Protein AF-0000000069715891 (afdb_homodimer)

InterPro domains:
  IPR007351 YjbR [PTHR35145] (7-111)
  IPR038056 YjbR-like superfamily [G3DSA:3.90.1150.30] (2-113)
  IPR038056 YjbR-like superfamily [SSF142906] (3-111)
  IPR058532 YjbR/MT2646/Rv2570-like [PF04237] (14-109)

Structure (mmCIF, N/CA/C/O backbone):
data_AF-0000000069715891-model_v1
#
loop_
_entity.id
_entity.type
_entity.pdbx_description
1 polymer 'MmcQ-like protein'
#
loop_
_atom_site.group_PDB
_atom_site.id
_atom_site.type_symbol
_atom_site.label_atom_id
_atom_site.label_alt_id
_atom_site.label_comp_id
_atom_site.label_asym_id
_atom_site.label_entity_id
_atom_site.label_seq_id
_atom_site.pdbx_PDB_ins_code
_atom_site.Cart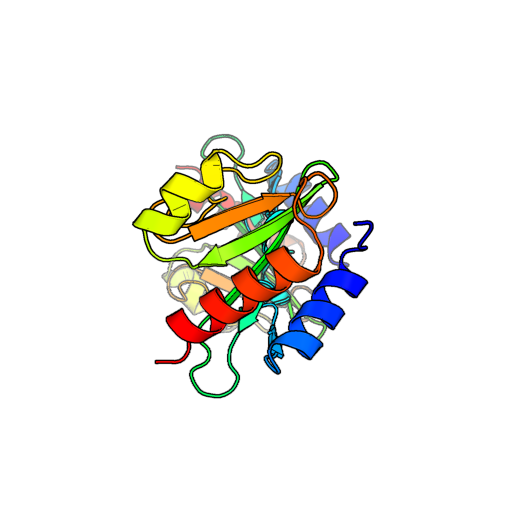n_x
_atom_site.Cartn_y
_atom_site.Cartn_z
_atom_site.occupancy
_atom_site.B_iso_or_equiv
_atom_site.auth_seq_id
_atom_site.auth_comp_id
_atom_site.auth_asym_id
_atom_site.auth_atom_id
_atom_site.pdbx_PDB_model_num
ATOM 1 N N . MET A 1 1 ? -5.625 20.156 21.688 1 83.38 1 MET A N 1
ATOM 2 C CA . MET A 1 1 ? -6.66 19.469 20.922 1 83.38 1 MET A CA 1
ATOM 3 C C . MET A 1 1 ? -6.562 17.969 21.094 1 83.38 1 MET A C 1
ATOM 5 O O . MET A 1 1 ? -5.488 17.438 21.391 1 83.38 1 MET A O 1
ATOM 9 N N . LYS A 1 2 ? -7.754 17.297 21.031 1 89.81 2 LYS A N 1
ATOM 10 C CA . LYS A 1 2 ? -7.75 15.852 21.188 1 89.81 2 LYS A CA 1
ATOM 11 C C . LYS A 1 2 ? -8.539 15.172 20.078 1 89.81 2 LYS A C 1
ATOM 13 O O . LYS A 1 2 ? -9.688 14.773 20.266 1 89.81 2 LYS A O 1
ATOM 18 N N . PHE A 1 3 ? -7.922 15.039 19 1 92.75 3 PHE A N 1
ATOM 19 C CA . PHE A 1 3 ? -8.547 14.391 17.844 1 92.75 3 PHE A CA 1
ATOM 20 C C . PHE A 1 3 ? -8.203 12.906 17.812 1 92.75 3 PHE A C 1
ATOM 22 O O . PHE A 1 3 ? -7.07 12.516 18.109 1 92.75 3 PHE A O 1
ATOM 29 N N . THR A 1 4 ? -9.242 12.156 17.547 1 90.62 4 THR A N 1
ATOM 30 C CA . THR A 1 4 ? -8.938 10.859 16.953 1 90.62 4 THR A CA 1
ATOM 31 C C . THR A 1 4 ? -8.641 11 15.469 1 90.62 4 THR A C 1
ATOM 33 O O . THR A 1 4 ? -8.898 12.047 14.875 1 90.62 4 THR A O 1
ATOM 36 N N . LYS A 1 5 ? -8.062 9.969 14.93 1 88.56 5 LYS A N 1
ATOM 37 C CA . LYS A 1 5 ? -7.773 10 13.5 1 88.56 5 LYS A CA 1
ATOM 38 C C . LYS A 1 5 ? -9.039 10.289 12.695 1 88.56 5 LYS A C 1
ATOM 40 O O . LYS A 1 5 ? -9.031 11.164 11.828 1 88.56 5 LYS A O 1
ATOM 45 N N . ARG A 1 6 ? -10.102 9.625 12.938 1 91.06 6 ARG A N 1
ATOM 46 C CA . ARG A 1 6 ? -11.352 9.82 12.211 1 91.06 6 ARG A CA 1
ATOM 47 C C . ARG A 1 6 ? -11.891 11.234 12.406 1 91.06 6 ARG A C 1
ATOM 49 O O . ARG A 1 6 ? -12.359 11.867 11.461 1 91.06 6 ARG A O 1
ATOM 56 N N . GLN A 1 7 ? -11.828 11.766 13.602 1 92.69 7 GLN A N 1
ATOM 57 C CA . GLN A 1 7 ? -12.273 13.125 13.883 1 92.69 7 GLN A CA 1
ATOM 58 C C . GLN A 1 7 ? -11.477 14.148 13.078 1 92.69 7 GLN A C 1
ATOM 60 O O . GLN A 1 7 ? -12.031 15.109 12.555 1 92.69 7 GLN A O 1
ATOM 65 N N . LEU A 1 8 ? -10.172 13.945 13.039 1 95.44 8 LEU A N 1
ATOM 66 C CA . LEU A 1 8 ? -9.32 14.867 12.289 1 95.44 8 LEU A CA 1
ATOM 67 C C . LEU A 1 8 ? -9.664 14.828 10.805 1 95.44 8 LEU A C 1
ATOM 69 O O . LEU A 1 8 ? -9.781 15.883 10.172 1 95.44 8 LEU A O 1
ATOM 73 N N . LEU A 1 9 ? -9.852 13.633 10.336 1 93.31 9 LEU A N 1
ATOM 74 C CA . LEU A 1 9 ? -10.188 13.484 8.93 1 93.31 9 LEU A CA 1
ATOM 75 C C . LEU 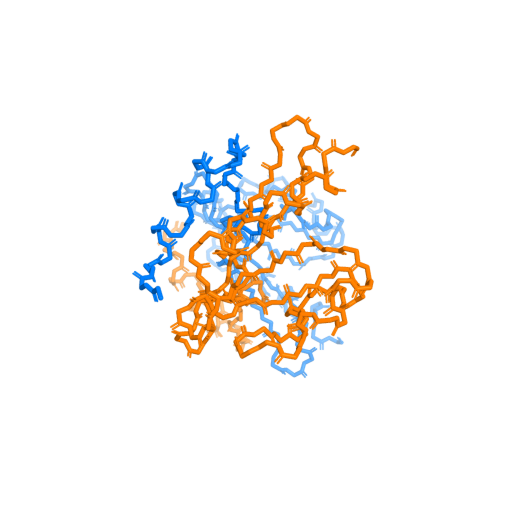A 1 9 ? -11.516 14.172 8.609 1 93.31 9 LEU A C 1
ATOM 77 O O . LEU A 1 9 ? -11.617 14.922 7.637 1 93.31 9 LEU A O 1
ATOM 81 N N . ASP A 1 10 ? -12.5 13.961 9.414 1 93.44 10 ASP A N 1
ATOM 82 C CA . ASP A 1 10 ? -13.797 14.602 9.219 1 93.44 10 ASP A CA 1
ATOM 83 C C . ASP A 1 10 ? -13.68 16.125 9.305 1 93.44 10 ASP A C 1
ATOM 85 O O . ASP A 1 10 ? -14.297 16.844 8.516 1 93.44 10 ASP A O 1
ATOM 89 N N . TRP A 1 11 ? -12.93 16.547 10.258 1 96.56 11 TRP A N 1
ATOM 90 C CA . TRP A 1 11 ? -12.695 17.984 10.445 1 96.56 11 TRP A CA 1
ATOM 91 C C . TRP A 1 11 ? -12.023 18.594 9.219 1 96.56 11 TRP A C 1
ATOM 93 O O . TRP A 1 11 ? -12.422 19.672 8.758 1 96.56 11 TRP A O 1
ATOM 103 N N . LEU A 1 12 ? -11.055 17.906 8.672 1 97.38 12 LEU A N 1
ATOM 104 C CA . LEU A 1 12 ? -10.367 18.375 7.473 1 97.38 12 LEU A CA 1
ATOM 105 C C . LEU A 1 12 ? -11.336 18.484 6.301 1 97.38 12 LEU A C 1
ATOM 107 O O . LEU A 1 12 ? -11.289 19.453 5.543 1 97.38 12 LEU A O 1
ATOM 111 N N . LEU A 1 13 ? -12.188 17.516 6.16 1 96 13 LEU A N 1
ATOM 112 C CA . LEU A 1 13 ? -13.18 17.531 5.086 1 96 13 LEU A CA 1
ATOM 113 C C . LEU A 1 13 ? -14.148 18.688 5.254 1 96 13 LEU A C 1
ATOM 115 O O . LEU A 1 13 ? -14.492 19.359 4.277 1 96 13 LEU A O 1
ATOM 119 N N . ASP A 1 14 ? -14.523 18.906 6.41 1 96.06 14 ASP A N 1
ATOM 120 C CA . ASP A 1 14 ? -15.453 19.984 6.707 1 96.06 14 ASP A CA 1
ATOM 121 C C . ASP A 1 14 ? -14.82 21.344 6.422 1 96.06 14 ASP A C 1
ATOM 123 O O . ASP A 1 14 ? -15.469 22.234 5.855 1 96.06 14 ASP A O 1
ATOM 127 N N . VAL A 1 15 ? -13.617 21.469 6.797 1 96.81 15 VAL A N 1
ATOM 128 C CA . VAL A 1 15 ? -12.906 22.734 6.684 1 96.81 15 VAL A CA 1
ATOM 129 C C . VAL A 1 15 ? -12.586 23.031 5.219 1 96.81 15 VAL A C 1
ATOM 131 O O . VAL A 1 15 ? -12.641 24.172 4.777 1 96.81 15 VAL A O 1
ATOM 134 N N . THR A 1 16 ? -12.328 22.016 4.406 1 96.44 16 THR A N 1
ATOM 135 C CA . THR A 1 16 ? -11.75 22.234 3.088 1 96.44 16 THR A CA 1
ATOM 136 C C . THR A 1 16 ? -12.766 21.906 1.991 1 96.44 16 THR A C 1
ATOM 138 O O . THR A 1 16 ? -12.625 22.375 0.855 1 96.44 16 THR A O 1
ATOM 141 N N . GLY A 1 17 ? -13.672 21.016 2.287 1 94.31 17 GLY A N 1
ATOM 142 C CA . GLY A 1 17 ? -14.555 20.484 1.262 1 94.31 17 GLY A CA 1
ATOM 143 C C . GLY A 1 17 ? -13.883 19.453 0.363 1 94.31 17 GLY A C 1
ATOM 144 O O . GLY A 1 17 ? -14.43 19.094 -0.68 1 94.31 17 GLY A O 1
ATOM 145 N N . ALA A 1 18 ? -12.758 19.109 0.722 1 94.62 18 ALA A N 1
ATOM 146 C CA . ALA A 1 18 ? -11.984 18.156 -0.073 1 94.62 18 ALA A CA 1
ATOM 147 C C . ALA A 1 18 ? -12.484 16.734 0.127 1 94.62 18 ALA A C 1
ATOM 149 O O . ALA A 1 18 ? -13.578 16.516 0.664 1 94.62 18 ALA A O 1
ATOM 150 N N . GLU A 1 19 ? -11.742 15.727 -0.433 1 92.44 19 GLU A N 1
ATOM 151 C CA . GLU A 1 19 ? -12.133 14.328 -0.271 1 92.44 19 GLU A CA 1
ATOM 152 C C . GLU A 1 19 ? -11 13.508 0.34 1 92.44 19 GLU A C 1
ATOM 154 O O . GLU A 1 19 ? -9.828 13.844 0.173 1 92.44 19 GLU A O 1
ATOM 159 N N . GLU A 1 20 ? -11.391 12.531 1.069 1 90.38 20 GLU A N 1
ATOM 160 C CA . GLU A 1 20 ? -10.477 11.555 1.651 1 90.38 20 GLU A CA 1
ATOM 161 C C . GLU A 1 20 ? -10.219 10.398 0.689 1 90.38 20 GLU A C 1
ATOM 163 O O . GLU A 1 20 ? -11.164 9.797 0.166 1 90.38 20 GLU A O 1
ATOM 168 N N . VAL A 1 21 ? -8.945 10.141 0.371 1 81.69 21 VAL A N 1
ATOM 169 C CA . VAL A 1 21 ? -8.617 9.023 -0.506 1 81.69 21 VAL A CA 1
ATOM 170 C C . VAL A 1 21 ? -7.441 8.234 0.076 1 81.69 21 VAL A C 1
ATOM 172 O O . VAL A 1 21 ? -6.727 8.727 0.949 1 81.69 21 VAL A O 1
ATOM 175 N N . TYR A 1 22 ? -7.344 7.098 -0.173 1 75 22 TYR A N 1
ATOM 176 C CA . TYR A 1 22 ? -6.262 6.211 0.24 1 75 22 TYR A CA 1
ATOM 177 C C . TYR A 1 22 ? -5.496 5.691 -0.969 1 75 22 TYR A C 1
ATOM 179 O O . TYR A 1 22 ? -5.688 4.547 -1.387 1 75 22 TYR A O 1
ATOM 187 N N . PRO A 1 23 ? -4.848 6.793 -1.452 1 63 23 PRO A N 1
ATOM 188 C CA . PRO A 1 23 ? -4.199 6.418 -2.711 1 63 23 PRO A CA 1
ATOM 189 C C . PRO A 1 23 ? -3.188 5.289 -2.539 1 63 23 PRO A C 1
ATOM 191 O O . PRO A 1 23 ? -2.855 4.598 -3.506 1 63 23 PRO A O 1
ATOM 194 N N . PHE A 1 24 ? -2.814 5.332 -1.395 1 56.53 24 PHE A N 1
ATOM 195 C CA . PHE A 1 24 ? -1.757 4.355 -1.157 1 56.53 24 PHE A CA 1
ATOM 196 C C . PHE A 1 24 ? -2.346 2.998 -0.793 1 56.53 24 PHE A C 1
ATOM 198 O O . PHE A 1 24 ? -1.607 2.055 -0.497 1 56.53 24 PHE A O 1
ATOM 205 N N . THR A 1 25 ? -3.732 3.158 -0.321 1 49.62 25 THR A N 1
ATOM 206 C CA . THR A 1 25 ? -4.395 1.897 -0.003 1 49.62 25 THR A CA 1
ATOM 207 C C . THR A 1 25 ? -4.539 1.032 -1.252 1 49.62 25 THR A C 1
ATOM 209 O O . THR A 1 25 ? -5.16 -0.03 -1.209 1 49.62 25 THR A O 1
ATOM 212 N N . ARG A 1 26 ? -4.387 1.514 -2.258 1 44.91 26 ARG A N 1
ATOM 213 C CA . ARG A 1 26 ? -4.824 0.392 -3.084 1 44.91 26 ARG A CA 1
ATOM 214 C C . ARG A 1 26 ? -4.602 -0.935 -2.367 1 44.91 26 ARG A C 1
ATOM 216 O O . ARG A 1 26 ? -3.504 -1.209 -1.88 1 44.91 26 ARG A O 1
ATOM 223 N N . GLU A 1 27 ? -5.73 -1.32 -1.656 1 42.56 27 GLU A N 1
ATOM 224 C CA . GLU A 1 27 ? -6.008 -2.607 -1.029 1 42.56 27 GLU A CA 1
ATOM 225 C C . GLU A 1 27 ? -4.984 -3.66 -1.447 1 42.56 27 GLU A C 1
ATOM 227 O O . GLU A 1 27 ? -4.539 -4.461 -0.624 1 42.56 27 GLU A O 1
ATOM 232 N N . LYS A 1 28 ? -5.164 -3.838 -2.73 1 44 28 LYS A N 1
ATOM 233 C CA . LYS A 1 28 ? -4.781 -5.109 -3.336 1 44 28 LYS A CA 1
ATOM 234 C C . LYS A 1 28 ? -3.301 -5.402 -3.115 1 44 28 LYS A C 1
ATOM 236 O O . LYS A 1 28 ? -2.883 -6.562 -3.117 1 44 28 LYS A O 1
ATOM 241 N N . SER A 1 29 ? -2.547 -4.285 -3.047 1 44.06 29 SER A N 1
ATOM 242 C CA . SER A 1 29 ? -1.102 -4.48 -3.064 1 44.06 29 SER A CA 1
ATOM 243 C C . SER A 1 29 ? -0.552 -4.676 -1.656 1 44.06 29 SER A C 1
ATOM 245 O O . SER A 1 29 ? 0.439 -5.383 -1.463 1 44.06 29 SER A O 1
ATOM 247 N N . LYS A 1 30 ? -1.196 -3.885 -0.51 1 48.06 30 LYS A N 1
ATOM 248 C CA . LYS A 1 30 ? -0.622 -3.811 0.83 1 48.06 30 LYS A CA 1
ATOM 249 C C . LYS A 1 30 ? -0.415 -5.203 1.417 1 48.06 30 LYS A C 1
ATOM 251 O O . LYS A 1 30 ? 0.51 -5.422 2.203 1 48.06 30 LYS A O 1
ATOM 256 N N . TYR A 1 31 ? -1.239 -5.969 1.015 1 57 31 TYR A N 1
ATOM 257 C CA . TYR A 1 31 ? -1.155 -7.281 1.643 1 57 31 TYR A CA 1
ATOM 258 C C . TYR A 1 31 ? -0.835 -8.359 0.613 1 57 31 TYR A C 1
ATOM 260 O O . TYR A 1 31 ? -1.328 -9.484 0.711 1 57 31 TYR A O 1
ATOM 268 N N . THR A 1 32 ? -0.205 -7.727 -0.247 1 68.81 32 THR A N 1
ATOM 269 C CA . THR A 1 32 ? 0.124 -8.805 -1.17 1 68.81 32 THR A CA 1
ATOM 270 C C . THR A 1 32 ? 1.418 -9.5 -0.753 1 68.81 32 THR A C 1
ATOM 272 O O . THR A 1 32 ? 2.49 -8.891 -0.776 1 68.81 32 THR A O 1
ATOM 275 N N . PRO A 1 33 ? 1.249 -10.602 -0.172 1 79.69 33 PRO A N 1
ATOM 276 C CA . PRO A 1 33 ? 2.459 -11.336 0.195 1 79.69 33 PRO A CA 1
ATOM 277 C C . PRO A 1 33 ? 3.307 -11.719 -1.016 1 79.69 33 PRO A C 1
ATOM 279 O O . PRO A 1 33 ? 2.766 -12.094 -2.061 1 79.69 33 PRO A O 1
ATOM 282 N N . VAL A 1 34 ? 4.539 -11.43 -0.81 1 86.44 34 VAL A N 1
ATOM 283 C CA . VAL A 1 34 ? 5.547 -11.922 -1.743 1 86.44 34 VAL A CA 1
ATOM 284 C C . VAL A 1 34 ? 6.344 -13.055 -1.094 1 86.44 34 VAL A C 1
ATOM 286 O O . VAL A 1 34 ? 6.637 -13.008 0.104 1 86.44 34 VAL A O 1
ATOM 289 N N . ILE A 1 35 ? 6.547 -14.062 -1.876 1 93.94 35 ILE A N 1
ATOM 290 C CA . ILE A 1 35 ? 7.465 -15.125 -1.473 1 93.94 35 ILE A CA 1
ATOM 291 C C . ILE A 1 35 ? 8.844 -14.875 -2.086 1 93.94 35 ILE A C 1
ATOM 293 O O . ILE A 1 35 ? 8.977 -14.773 -3.307 1 93.94 35 ILE A O 1
ATOM 297 N N . ARG A 1 36 ? 9.906 -14.641 -1.169 1 92.25 36 ARG A N 1
ATOM 298 C CA . ARG A 1 36 ? 11.227 -14.328 -1.698 1 92.25 36 ARG A CA 1
ATOM 299 C C . ARG A 1 36 ? 12.297 -15.195 -1.047 1 92.25 36 ARG A C 1
ATOM 301 O O . ARG A 1 36 ? 12.094 -15.727 0.049 1 92.25 36 ARG A O 1
ATOM 308 N N . HIS A 1 37 ? 13.398 -15.312 -1.761 1 91.88 37 HIS A N 1
ATOM 309 C CA . HIS A 1 37 ? 14.555 -16.031 -1.241 1 91.88 37 HIS A CA 1
ATOM 310 C C . HIS A 1 37 ? 15.164 -15.305 -0.045 1 91.88 37 HIS A C 1
ATOM 312 O O . HIS A 1 37 ? 15.258 -14.07 -0.043 1 91.88 37 HIS A O 1
ATOM 318 N N . ARG A 1 38 ? 15.57 -16.047 0.892 1 86.25 38 ARG A N 1
ATOM 319 C CA . ARG A 1 38 ? 16.234 -15.461 2.049 1 86.25 38 ARG A CA 1
ATOM 320 C C . ARG A 1 38 ? 17.625 -14.938 1.675 1 86.25 38 ARG A C 1
ATOM 322 O O . ARG A 1 38 ? 18.047 -13.883 2.16 1 86.25 38 ARG A O 1
ATOM 329 N N . ARG A 1 39 ? 18.203 -15.609 0.78 1 84.88 39 ARG A N 1
ATOM 330 C CA . ARG A 1 39 ? 19.609 -15.328 0.481 1 84.88 39 ARG A CA 1
ATOM 331 C C . ARG A 1 39 ? 19.734 -14.055 -0.342 1 84.88 39 ARG A C 1
ATOM 333 O O . ARG A 1 39 ? 20.484 -13.148 0.03 1 84.88 39 ARG A O 1
ATOM 340 N N . ASN A 1 40 ? 19.062 -13.984 -1.478 1 85.25 40 ASN A N 1
ATOM 341 C CA . ASN A 1 40 ? 19.25 -12.867 -2.393 1 85.25 40 ASN A CA 1
ATOM 342 C C . ASN A 1 40 ? 18.062 -11.914 -2.393 1 85.25 40 ASN A C 1
ATOM 344 O O . ASN A 1 40 ? 18.062 -10.898 -3.09 1 85.25 40 ASN A O 1
ATOM 348 N N . GLN A 1 41 ? 16.984 -12.297 -1.702 1 84.31 41 GLN A N 1
ATOM 349 C CA . GLN A 1 41 ? 15.805 -11.469 -1.457 1 84.31 41 GLN A CA 1
ATOM 350 C C . GLN A 1 41 ? 15 -11.266 -2.738 1 84.31 41 GLN A C 1
ATOM 352 O O . GLN A 1 41 ? 14.102 -10.422 -2.781 1 84.31 41 GLN A O 1
ATOM 357 N N . LYS A 1 42 ? 15.383 -12.031 -3.785 1 85.75 42 LYS A N 1
ATOM 358 C CA . LYS A 1 42 ? 14.594 -11.961 -5.008 1 85.75 42 LYS A CA 1
ATOM 359 C C . LYS A 1 42 ? 13.242 -12.648 -4.832 1 85.75 42 LYS A C 1
ATOM 361 O O . LYS A 1 42 ? 13.156 -13.695 -4.184 1 85.75 42 LYS A O 1
ATOM 366 N N . MET A 1 43 ? 12.234 -12.117 -5.445 1 91.94 43 MET A N 1
ATOM 367 C CA . MET A 1 43 ? 10.875 -12.648 -5.41 1 91.94 43 MET A CA 1
ATOM 368 C C . MET A 1 43 ? 10.75 -13.875 -6.305 1 91.94 43 MET A C 1
ATOM 370 O O . MET A 1 43 ? 11.18 -13.852 -7.461 1 91.94 43 MET A O 1
ATOM 374 N N . LEU A 1 44 ? 10.227 -14.938 -5.762 1 96.81 44 LEU A N 1
ATOM 375 C CA . LEU A 1 44 ? 10.023 -16.125 -6.582 1 96.81 44 LEU A CA 1
ATOM 376 C C . LEU A 1 44 ? 8.539 -16.359 -6.84 1 96.81 44 LEU A C 1
ATOM 378 O O . LEU A 1 44 ? 8.172 -17.156 -7.711 1 96.81 44 LEU A O 1
ATOM 382 N N . ALA A 1 45 ? 7.645 -15.789 -6.051 1 97 45 ALA A N 1
ATOM 383 C CA . ALA A 1 45 ? 6.203 -15.914 -6.238 1 97 45 ALA A CA 1
ATOM 384 C C . ALA A 1 45 ? 5.461 -14.742 -5.605 1 97 45 ALA A C 1
ATOM 386 O O . ALA A 1 45 ? 5.973 -14.102 -4.684 1 97 45 ALA A O 1
ATOM 387 N N . LEU A 1 46 ? 4.281 -14.438 -6.109 1 93.69 46 LEU A N 1
ATOM 388 C CA . LEU A 1 46 ? 3.365 -13.414 -5.609 1 93.69 46 LEU A CA 1
ATOM 389 C C . LEU A 1 46 ? 1.948 -13.969 -5.492 1 93.69 46 LEU A C 1
ATOM 391 O O . LEU A 1 46 ? 1.452 -14.617 -6.418 1 93.69 46 LEU A O 1
ATOM 395 N N . VAL A 1 47 ? 1.35 -13.797 -4.344 1 92.44 47 VAL A N 1
ATOM 396 C CA . VAL A 1 47 ? -0.009 -14.281 -4.109 1 92.44 47 VAL A CA 1
ATOM 397 C C . VAL A 1 47 ? -0.955 -13.094 -3.953 1 92.44 47 VAL A C 1
ATOM 399 O O . VAL A 1 47 ? -0.729 -12.211 -3.115 1 92.44 47 VAL A O 1
ATOM 402 N N . THR A 1 48 ? -1.981 -13.055 -4.758 1 85.94 48 THR A N 1
ATOM 403 C CA . THR A 1 48 ? -2.979 -11.984 -4.73 1 85.94 48 THR A CA 1
ATOM 404 C C . THR A 1 48 ? -4.391 -12.57 -4.758 1 85.94 48 THR A C 1
ATOM 406 O O . THR A 1 48 ? -4.633 -13.594 -5.395 1 85.94 48 THR A O 1
ATOM 409 N N . GLU A 1 49 ? -5.207 -11.984 -4.004 1 82.5 49 GLU A N 1
ATOM 410 C CA . GLU A 1 49 ? -6.633 -12.289 -4.109 1 82.5 49 GLU A CA 1
ATOM 411 C C . GLU A 1 49 ? -7.363 -11.227 -4.926 1 82.5 49 GLU A C 1
ATOM 413 O O . GLU A 1 49 ? -7.242 -10.031 -4.652 1 82.5 49 GLU A O 1
ATOM 418 N N . LYS A 1 50 ? -7.996 -11.68 -5.879 1 79.31 50 LYS A N 1
ATOM 419 C CA . LYS A 1 50 ? -8.75 -10.766 -6.73 1 79.31 50 LYS A CA 1
ATOM 420 C C . LYS A 1 50 ? -10.086 -11.375 -7.145 1 79.31 50 LYS A C 1
ATOM 422 O O . LYS A 1 50 ? -10.125 -12.492 -7.664 1 79.31 50 LYS A O 1
ATOM 427 N N . ASP A 1 51 ? -11.102 -10.68 -6.852 1 79.69 51 ASP A N 1
ATOM 428 C CA . ASP A 1 51 ? -12.438 -11.086 -7.27 1 79.69 51 ASP A CA 1
ATOM 429 C C . ASP A 1 51 ? -12.75 -12.508 -6.82 1 79.69 51 ASP A C 1
ATOM 431 O O . ASP A 1 51 ? -13.258 -13.312 -7.602 1 79.69 51 ASP A O 1
ATOM 435 N N . GLY A 1 52 ? -12.227 -12.891 -5.648 1 81.88 52 GLY A N 1
ATOM 436 C CA . GLY A 1 52 ? -12.523 -14.188 -5.062 1 81.88 52 GLY A CA 1
ATOM 437 C C . GLY A 1 52 ? -11.586 -15.289 -5.523 1 81.88 52 GLY A C 1
ATOM 438 O O . GLY A 1 52 ? -11.719 -16.438 -5.102 1 81.88 52 GLY A O 1
ATOM 439 N N . ASN A 1 53 ? -10.719 -14.891 -6.402 1 90.12 53 ASN A N 1
ATOM 440 C CA . ASN A 1 53 ? -9.758 -15.875 -6.891 1 90.12 53 ASN A CA 1
ATOM 441 C C . ASN A 1 53 ? -8.391 -15.695 -6.234 1 90.12 53 ASN A C 1
ATOM 443 O O . ASN A 1 53 ? -7.984 -14.562 -5.941 1 90.12 53 ASN A O 1
ATOM 447 N N . LEU A 1 54 ? -7.812 -16.781 -6.004 1 92.94 54 LEU A N 1
ATOM 448 C CA . LEU A 1 54 ? -6.434 -16.781 -5.531 1 92.94 54 LEU A CA 1
ATOM 449 C C . LEU A 1 54 ? -5.461 -16.859 -6.703 1 92.94 54 LEU A C 1
ATOM 451 O O . LEU A 1 54 ? -5.426 -17.859 -7.426 1 92.94 54 LEU A O 1
ATOM 455 N N . LEU A 1 55 ? -4.742 -15.766 -6.891 1 94.06 55 LEU A N 1
ATOM 456 C CA . LEU A 1 55 ? -3.791 -15.656 -7.992 1 94.06 55 LEU A CA 1
ATOM 457 C C . LEU A 1 55 ? -2.371 -15.93 -7.508 1 94.06 55 LEU A C 1
ATOM 459 O O . LEU A 1 55 ? -1.945 -15.391 -6.48 1 94.06 55 LEU A O 1
ATOM 463 N N . LEU A 1 56 ? -1.7 -16.766 -8.211 1 97.06 56 LEU A N 1
ATOM 464 C CA . LEU A 1 56 ? -0.291 -17.047 -7.973 1 97.06 56 LEU A CA 1
ATOM 465 C C . LEU A 1 56 ? 0.553 -16.703 -9.195 1 97.06 56 LEU A C 1
ATOM 467 O O . LEU A 1 56 ? 0.428 -17.328 -10.242 1 97.06 56 LEU A O 1
ATOM 471 N N . ASN A 1 57 ? 1.344 -15.672 -9.031 1 96.75 57 ASN A N 1
ATOM 472 C CA . ASN A 1 57 ? 2.303 -15.312 -10.078 1 96.75 57 ASN A CA 1
ATOM 473 C C . ASN A 1 57 ? 3.609 -16.094 -9.922 1 96.75 57 ASN A C 1
ATOM 475 O O . ASN A 1 57 ? 4.176 -16.141 -8.828 1 96.75 57 ASN A O 1
ATOM 479 N N . LEU A 1 58 ? 4.031 -16.672 -11 1 98.38 58 LEU A N 1
ATOM 480 C CA . LEU A 1 58 ? 5.281 -17.422 -11.039 1 98.38 58 LEU A CA 1
ATOM 481 C C . LEU A 1 58 ? 6.129 -17.016 -12.234 1 98.38 58 LEU A C 1
ATOM 483 O O . LEU A 1 58 ? 5.598 -16.703 -13.305 1 98.38 58 LEU A O 1
ATOM 487 N N . LYS A 1 59 ? 7.434 -16.984 -12 1 95.44 59 LYS A N 1
ATOM 488 C CA . LYS A 1 59 ? 8.391 -16.781 -13.078 1 95.44 59 LYS A CA 1
ATOM 489 C C . LYS A 1 59 ? 8.703 -18.078 -13.797 1 95.44 59 LYS A C 1
ATOM 491 O O . LYS A 1 59 ? 8.945 -19.109 -13.164 1 95.44 59 LYS A O 1
ATOM 496 N N . LEU A 1 60 ? 8.617 -18.125 -15.117 1 97.94 60 LEU A N 1
ATOM 497 C CA . LEU A 1 60 ? 9.031 -19.234 -15.961 1 97.94 60 LEU A CA 1
ATOM 498 C C . LEU A 1 60 ? 9.797 -18.734 -17.188 1 97.94 60 LEU A C 1
ATOM 500 O O . LEU A 1 60 ? 9.844 -17.531 -17.438 1 97.94 60 LEU A O 1
ATOM 504 N N . LYS A 1 61 ? 10.484 -19.641 -17.875 1 96.5 61 LYS A N 1
ATOM 505 C CA . LYS A 1 61 ? 11.094 -19.266 -19.141 1 96.5 61 LYS A CA 1
ATOM 506 C C . LYS A 1 61 ? 10.031 -18.859 -20.156 1 96.5 61 LYS A C 1
ATOM 508 O O . LYS A 1 61 ? 8.938 -19.438 -20.188 1 96.5 61 LYS A O 1
ATOM 513 N N . PRO A 1 62 ? 10.367 -17.953 -21 1 96.12 62 PRO A N 1
ATOM 514 C CA . PRO A 1 62 ? 9.398 -17.422 -21.953 1 96.12 62 PRO A CA 1
ATOM 515 C C . PRO A 1 62 ? 8.68 -18.516 -22.75 1 96.12 62 PRO A C 1
ATOM 517 O O . PRO A 1 62 ? 7.461 -18.453 -22.938 1 96.12 62 PRO A O 1
ATOM 520 N N . GLU A 1 63 ? 9.383 -19.531 -23.188 1 95.5 63 GLU A N 1
ATOM 521 C CA . GLU A 1 63 ? 8.781 -20.609 -23.953 1 95.5 63 GLU A CA 1
ATOM 522 C C . GLU A 1 63 ? 7.77 -21.391 -23.109 1 95.5 63 GLU A C 1
ATOM 524 O O . GLU A 1 63 ? 6.73 -21.812 -23.625 1 95.5 63 GLU A O 1
ATOM 529 N N . GLN A 1 64 ? 8.055 -21.562 -21.875 1 96.44 64 GLN A N 1
ATOM 530 C CA . GLN A 1 64 ? 7.152 -22.266 -20.969 1 96.44 64 GLN A CA 1
ATOM 531 C C . GLN A 1 64 ? 5.902 -21.438 -20.688 1 96.44 64 GLN A C 1
ATOM 533 O O . GLN A 1 64 ? 4.797 -21.984 -20.625 1 96.44 64 GLN A O 1
ATOM 538 N N . VAL A 1 65 ? 6.152 -20.125 -20.516 1 96.81 65 VAL A N 1
ATOM 539 C CA . VAL A 1 65 ? 5.02 -19.234 -20.281 1 96.81 65 VAL A CA 1
ATOM 540 C C . VAL A 1 65 ? 4.012 -19.375 -21.422 1 96.81 65 VAL A C 1
ATOM 542 O O . VAL A 1 65 ? 2.828 -19.625 -21.188 1 96.81 65 VAL A O 1
ATOM 545 N N . GLU A 1 66 ? 4.461 -19.328 -22.625 1 95 66 GLU A N 1
ATOM 546 C CA . GLU A 1 66 ? 3.6 -19.438 -23.797 1 95 66 GLU A CA 1
ATOM 547 C C . GLU A 1 66 ? 2.848 -20.766 -23.828 1 95 66 GLU A C 1
ATOM 549 O O . GLU A 1 66 ? 1.645 -20.797 -24.094 1 95 66 GLU A O 1
ATOM 554 N N . ASN A 1 67 ? 3.531 -21.797 -23.547 1 96.62 67 ASN A N 1
ATOM 555 C CA . ASN A 1 67 ? 2.945 -23.141 -23.562 1 96.62 67 ASN A CA 1
ATOM 556 C C . ASN A 1 67 ? 1.896 -23.297 -22.469 1 96.62 67 ASN A C 1
ATOM 558 O O . ASN A 1 67 ? 0.865 -23.938 -22.672 1 96.62 67 ASN A O 1
ATOM 562 N N . MET A 1 68 ? 2.146 -22.703 -21.344 1 97.25 68 MET A N 1
ATOM 563 C CA . MET A 1 68 ? 1.296 -22.922 -20.172 1 97.25 68 MET A CA 1
ATOM 564 C C . MET A 1 68 ? -0.009 -22.141 -20.297 1 97.25 68 MET A C 1
ATOM 566 O O . MET A 1 68 ? -1.004 -22.484 -19.656 1 97.25 68 MET A O 1
ATOM 570 N N . LEU A 1 69 ? 0.002 -21.172 -21.125 1 96.62 69 LEU A N 1
ATOM 571 C CA . LEU A 1 69 ? -1.174 -20.312 -21.266 1 96.62 69 LEU A CA 1
ATOM 572 C C . LEU A 1 69 ? -2.332 -21.078 -21.891 1 96.62 69 LEU A C 1
ATOM 574 O O . LEU A 1 69 ? -3.48 -20.641 -21.828 1 96.62 69 LEU A O 1
ATOM 578 N N . GLU A 1 70 ? -2.045 -22.25 -22.438 1 96.25 70 GLU A N 1
ATOM 579 C CA . GLU A 1 70 ? -3.084 -23.125 -22.984 1 96.25 70 GLU A CA 1
ATOM 580 C C . GLU A 1 70 ? -3.771 -23.922 -21.891 1 96.25 70 GLU A C 1
ATOM 582 O O . GLU A 1 70 ? -4.832 -24.516 -22.109 1 96.25 70 GLU A O 1
ATOM 587 N N . THR A 1 71 ? -3.271 -23.891 -20.766 1 97.5 71 THR A N 1
ATOM 588 C CA . THR A 1 71 ? -3.787 -24.656 -19.625 1 97.5 71 THR A CA 1
ATOM 589 C C . THR A 1 71 ? -4.91 -23.891 -18.938 1 97.5 71 THR A C 1
ATOM 591 O O . THR A 1 71 ? -4.777 -22.688 -18.656 1 97.5 71 THR A O 1
ATOM 594 N N . LYS A 1 72 ? -5.969 -24.547 -18.641 1 97.69 72 LYS A N 1
ATOM 595 C CA . LYS A 1 72 ? -7.07 -23.906 -17.938 1 97.69 72 LYS A CA 1
ATOM 596 C C . LYS A 1 72 ? -6.613 -23.344 -16.594 1 97.69 72 LYS A C 1
ATOM 598 O O . LYS A 1 72 ? -5.934 -24.016 -15.828 1 97.69 72 LYS A O 1
ATOM 603 N N . GLY A 1 73 ? -6.973 -22.094 -16.328 1 97.5 73 GLY A N 1
ATOM 604 C CA . GLY A 1 73 ? -6.637 -21.484 -15.055 1 97.5 73 GLY A CA 1
ATOM 605 C C . GLY A 1 73 ? -5.266 -20.828 -15.055 1 97.5 73 GLY A C 1
ATOM 606 O O . GLY A 1 73 ? -4.805 -20.344 -14.023 1 97.5 73 GLY A O 1
ATOM 607 N N . VAL A 1 74 ? -4.59 -20.906 -16.125 1 98.12 74 VAL A N 1
ATOM 608 C CA . VAL A 1 74 ? -3.338 -20.188 -16.312 1 98.12 74 VAL A CA 1
ATOM 609 C C . VAL A 1 74 ? -3.555 -19.016 -17.281 1 98.12 74 VAL A C 1
ATOM 611 O O . VAL A 1 74 ? -4.074 -19.203 -18.391 1 98.12 74 VAL A O 1
ATOM 614 N N . ILE A 1 75 ? -3.25 -17.844 -16.844 1 97.44 75 ILE A N 1
ATOM 615 C CA . ILE A 1 75 ? -3.523 -16.641 -17.625 1 97.44 75 ILE A CA 1
ATOM 616 C C . ILE A 1 75 ? -2.264 -15.781 -17.703 1 97.44 75 ILE A C 1
ATOM 618 O O . ILE A 1 75 ? -1.29 -16.031 -16.984 1 97.44 75 ILE A O 1
ATOM 622 N N . PRO A 1 76 ? -2.248 -14.758 -18.562 1 96.12 76 PRO A N 1
ATOM 623 C CA . PRO A 1 76 ? -1.119 -13.828 -18.562 1 96.12 76 PRO A CA 1
ATOM 624 C C . PRO A 1 76 ? -0.898 -13.164 -17.203 1 96.12 76 PRO A C 1
ATOM 626 O O . PRO A 1 76 ? -1.856 -12.938 -16.469 1 96.12 76 PRO A O 1
ATOM 629 N N . ALA A 1 77 ? 0.309 -12.812 -16.953 1 94.38 77 ALA A N 1
ATOM 630 C CA . ALA A 1 77 ? 0.718 -12.359 -15.633 1 94.38 77 ALA A CA 1
ATOM 631 C C . ALA A 1 77 ? -0.091 -11.141 -15.195 1 94.38 77 ALA A C 1
ATOM 633 O O . ALA A 1 77 ? -0.28 -10.203 -15.977 1 94.38 77 ALA A O 1
ATOM 634 N N . TYR A 1 78 ? -0.512 -11.266 -13.992 1 88.06 78 TYR A N 1
ATOM 635 C CA . TYR A 1 78 ? -1.174 -10.125 -13.359 1 88.06 78 TYR A CA 1
ATOM 636 C C . TYR A 1 78 ? -0.153 -9.141 -12.805 1 88.06 78 TYR A C 1
ATOM 638 O O . TYR A 1 78 ? 0.6 -9.461 -11.883 1 88.06 78 TYR A O 1
ATOM 646 N N . HIS A 1 79 ? -0.002 -7.887 -13.297 1 81.31 79 HIS A N 1
ATOM 647 C CA . HIS A 1 79 ? 0.819 -6.781 -12.812 1 81.31 79 HIS A CA 1
ATOM 648 C C . HIS A 1 79 ? 2.303 -7.125 -12.875 1 81.31 79 HIS A C 1
ATOM 650 O O . HIS A 1 79 ? 3.096 -6.633 -12.07 1 81.31 79 HIS A O 1
ATOM 656 N N . MET A 1 80 ? 2.588 -8.18 -13.57 1 86.38 80 MET A N 1
ATOM 657 C CA . MET A 1 80 ? 3.973 -8.578 -13.797 1 86.38 80 MET A CA 1
ATOM 658 C C . MET A 1 80 ? 4.262 -8.727 -15.289 1 86.38 80 MET A C 1
ATOM 660 O O . MET A 1 80 ? 3.344 -8.68 -16.109 1 86.38 80 MET A O 1
ATOM 664 N N . ASN A 1 81 ? 5.574 -8.812 -15.547 1 85.69 81 ASN A N 1
ATOM 665 C CA . ASN A 1 81 ? 5.996 -8.969 -16.938 1 85.69 81 ASN A CA 1
ATOM 666 C C . ASN A 1 81 ? 5.43 -10.25 -17.547 1 85.69 81 ASN A C 1
ATOM 668 O O . ASN A 1 81 ? 5.793 -11.352 -17.141 1 85.69 81 ASN A O 1
ATOM 672 N N . LYS A 1 82 ? 4.676 -10.141 -18.562 1 92.25 82 LYS A N 1
ATOM 673 C CA . LYS A 1 82 ? 3.949 -11.273 -19.141 1 92.25 82 LYS A CA 1
ATOM 674 C C . LYS A 1 82 ? 4.879 -12.172 -19.938 1 92.25 82 LYS A C 1
ATOM 676 O O . LYS A 1 82 ? 4.516 -13.289 -20.297 1 92.25 82 LYS A O 1
ATOM 681 N N . LYS A 1 83 ? 6.02 -11.719 -20.172 1 90.81 83 LYS A N 1
ATOM 682 C CA . LYS A 1 83 ? 6.996 -12.523 -20.891 1 90.81 83 LYS A CA 1
ATOM 683 C C . LYS A 1 83 ? 7.621 -13.578 -20 1 90.81 83 LYS A C 1
ATOM 685 O O . LYS A 1 83 ? 7.906 -14.695 -20.438 1 90.81 83 LYS A O 1
ATOM 690 N N . HIS A 1 84 ? 7.855 -13.266 -18.75 1 96.19 84 HIS A N 1
ATOM 691 C CA . HIS A 1 84 ? 8.617 -14.125 -17.859 1 96.19 84 HIS A CA 1
ATOM 692 C C . HIS A 1 84 ? 7.746 -14.625 -16.703 1 96.19 84 HIS A C 1
ATOM 694 O O . HIS A 1 84 ? 8.133 -15.547 -15.984 1 96.19 84 HIS A O 1
ATOM 700 N N . TRP A 1 85 ? 6.613 -13.938 -16.578 1 96.44 85 TRP A N 1
ATOM 701 C CA . TRP A 1 85 ? 5.719 -14.281 -15.477 1 96.44 85 TRP A CA 1
ATOM 702 C C . TRP A 1 85 ? 4.348 -14.695 -16 1 96.44 85 TRP A C 1
ATOM 704 O O . TRP A 1 85 ? 3.943 -14.289 -17.094 1 96.44 85 TRP A O 1
ATOM 714 N N . LEU A 1 86 ? 3.688 -15.562 -15.281 1 98 86 LEU A N 1
ATOM 715 C CA . LEU A 1 86 ? 2.295 -15.922 -15.531 1 98 86 LEU A CA 1
ATOM 716 C C . LEU A 1 86 ? 1.51 -15.992 -14.227 1 98 86 LEU A C 1
ATOM 718 O O . LEU A 1 86 ? 2.094 -15.945 -13.141 1 98 86 LEU A O 1
ATOM 722 N N . THR A 1 87 ? 0.228 -16 -14.367 1 98 87 THR A N 1
ATOM 723 C CA . THR A 1 87 ? -0.649 -16.094 -13.203 1 98 87 THR A CA 1
ATOM 724 C C . THR A 1 87 ? -1.456 -17.375 -13.234 1 98 87 THR A C 1
ATOM 726 O O . THR A 1 87 ? -2.043 -17.734 -14.258 1 98 87 THR A O 1
ATOM 729 N N . VAL A 1 88 ? -1.454 -18.125 -12.172 1 98.25 88 VAL A N 1
ATOM 730 C CA . VAL A 1 88 ? -2.268 -19.328 -11.992 1 98.25 88 VAL A CA 1
ATOM 731 C C . VAL A 1 88 ? -3.455 -19.016 -11.086 1 98.25 88 VAL A C 1
ATOM 733 O O . VAL A 1 88 ? -3.281 -18.5 -9.984 1 98.25 88 VAL A O 1
ATOM 736 N N . LEU A 1 89 ? -4.59 -19.266 -11.578 1 97.62 89 LEU A N 1
ATOM 737 C CA . LEU A 1 89 ? -5.766 -19.312 -10.711 1 97.62 89 LEU A CA 1
ATOM 738 C C . LEU A 1 89 ? -5.812 -20.625 -9.93 1 97.62 89 LEU A C 1
ATOM 740 O O . LEU A 1 89 ? -6.379 -21.609 -10.398 1 97.62 89 LEU A O 1
ATOM 744 N N . VAL A 1 90 ? -5.281 -20.594 -8.781 1 97 90 VAL A N 1
ATOM 745 C CA . VAL A 1 90 ? -4.844 -21.797 -8.062 1 97 90 VAL A CA 1
ATOM 746 C C . VAL A 1 90 ? -6.031 -22.719 -7.82 1 97 90 VAL A C 1
ATOM 748 O O . VAL A 1 90 ? -5.914 -23.938 -7.945 1 97 90 VAL A O 1
ATOM 751 N N . ASN A 1 91 ? -7.207 -22.219 -7.535 1 95.94 91 ASN A N 1
ATOM 752 C CA . ASN A 1 91 ? -8.352 -23.062 -7.203 1 95.94 91 ASN A CA 1
ATOM 753 C C . ASN A 1 91 ? -9.234 -23.328 -8.422 1 95.94 91 ASN A C 1
ATOM 755 O O . ASN A 1 91 ? -10.234 -24.031 -8.328 1 95.94 91 ASN A O 1
ATOM 759 N N . GLU A 1 92 ? -8.844 -22.812 -9.555 1 96 92 GLU A N 1
ATOM 760 C CA . GLU A 1 92 ? -9.656 -22.953 -10.758 1 96 92 GLU A CA 1
ATOM 761 C C . GLU A 1 92 ? -8.891 -23.672 -11.859 1 96 92 GLU A C 1
ATOM 763 O O . GLU A 1 92 ? -9.477 -24.094 -12.859 1 96 92 GLU A O 1
ATOM 768 N N . THR A 1 93 ? -7.641 -23.797 -11.625 1 97.5 93 THR A N 1
ATOM 769 C CA . THR A 1 93 ? -6.801 -24.391 -12.664 1 97.5 93 THR A CA 1
ATOM 770 C C . THR A 1 93 ? -7.016 -25.906 -12.734 1 97.5 93 THR A C 1
ATOM 772 O O . THR A 1 93 ? -7.445 -26.516 -11.758 1 97.5 93 THR A O 1
ATOM 775 N N . GLU A 1 94 ? -6.672 -26.5 -13.852 1 97.94 94 GLU A N 1
ATOM 776 C CA . GLU A 1 94 ? -6.719 -27.953 -14.031 1 97.94 94 GLU A CA 1
ATOM 777 C C . GLU A 1 94 ? -5.414 -28.609 -13.578 1 97.94 94 GLU A C 1
ATOM 779 O O . GLU A 1 94 ? -5.297 -29.828 -13.578 1 97.94 94 GLU A O 1
ATOM 784 N N . LEU A 1 95 ? -4.438 -27.781 -13.25 1 97.31 95 LEU A N 1
ATOM 785 C CA . LEU A 1 95 ? -3.164 -28.312 -12.781 1 97.31 95 LEU A CA 1
ATOM 786 C C . LEU A 1 95 ? -3.348 -29.141 -11.516 1 97.31 95 LEU A C 1
ATOM 788 O O . LEU A 1 95 ? -4.137 -28.766 -10.641 1 97.31 95 LEU A O 1
ATOM 792 N N . THR A 1 96 ? -2.582 -30.219 -11.461 1 96.69 96 THR A N 1
ATOM 793 C CA . THR A 1 96 ? -2.473 -30.953 -10.203 1 96.69 96 THR A CA 1
ATOM 794 C C . THR A 1 96 ? -1.55 -30.219 -9.227 1 96.69 96 THR A C 1
ATOM 796 O O . THR A 1 96 ? -0.788 -29.328 -9.633 1 96.69 96 THR A O 1
ATOM 799 N N . GLU A 1 97 ? -1.649 -30.641 -7.988 1 96.06 97 GLU A N 1
ATOM 800 C CA . GLU A 1 97 ? -0.752 -30.062 -6.996 1 96.06 97 GLU A CA 1
ATOM 801 C C . GLU A 1 97 ? 0.709 -30.312 -7.355 1 96.06 97 GLU A C 1
ATOM 803 O O . GLU A 1 97 ? 1.564 -29.453 -7.141 1 96.06 97 GLU A O 1
ATOM 808 N N . ASN A 1 98 ? 0.947 -31.453 -7.918 1 97.44 98 ASN A N 1
ATOM 809 C CA . ASN A 1 98 ? 2.311 -31.797 -8.312 1 97.44 98 ASN A CA 1
ATOM 810 C C . ASN A 1 98 ? 2.791 -30.922 -9.469 1 97.44 98 ASN A C 1
ATOM 812 O O . ASN A 1 98 ? 3.941 -30.484 -9.484 1 97.44 98 ASN A O 1
ATOM 816 N N . GLU A 1 99 ? 1.964 -30.719 -10.406 1 97.38 99 GLU A N 1
ATOM 817 C CA . GLU A 1 99 ? 2.328 -29.844 -11.516 1 97.38 99 GLU A CA 1
ATOM 818 C C . GLU A 1 99 ? 2.594 -28.422 -11.031 1 97.38 99 GLU A C 1
ATOM 820 O O . GLU A 1 99 ? 3.557 -27.781 -11.461 1 97.38 99 GLU A O 1
ATOM 825 N N . LEU A 1 100 ? 1.751 -28 -10.164 1 98.06 100 LEU A N 1
ATOM 826 C CA . LEU A 1 100 ? 1.941 -26.672 -9.594 1 98.06 100 LEU A CA 1
ATOM 827 C C . LEU A 1 100 ? 3.244 -26.594 -8.805 1 98.06 100 LEU A C 1
ATOM 829 O O . LEU A 1 100 ? 3.98 -25.609 -8.898 1 98.06 100 LEU A O 1
ATOM 833 N N . LYS A 1 101 ? 3.498 -27.625 -8.102 1 98.12 101 LYS A N 1
ATOM 834 C CA . LYS A 1 101 ? 4.738 -27.703 -7.34 1 98.12 101 LYS A CA 1
ATOM 835 C C . LYS A 1 101 ? 5.957 -27.594 -8.25 1 98.12 101 LYS A C 1
ATOM 837 O O . LYS A 1 101 ? 6.91 -26.875 -7.941 1 98.12 101 LYS A O 1
ATOM 842 N N . ASN A 1 102 ? 5.938 -28.219 -9.312 1 98.06 102 ASN A N 1
ATOM 843 C CA . ASN A 1 102 ? 7.035 -28.156 -10.273 1 98.06 102 ASN A CA 1
ATOM 844 C C . ASN A 1 102 ? 7.223 -26.75 -10.82 1 98.06 102 ASN A C 1
ATOM 846 O O . ASN A 1 102 ? 8.352 -26.297 -11 1 98.06 102 ASN A O 1
ATOM 850 N N . MET A 1 103 ? 6.129 -26.109 -11.078 1 98 103 MET A N 1
ATOM 851 C CA . MET A 1 103 ? 6.203 -24.734 -11.547 1 98 103 MET A CA 1
ATOM 852 C C . MET A 1 103 ? 6.816 -23.812 -10.492 1 98 103 MET A C 1
ATOM 854 O O . MET A 1 103 ? 7.652 -22.969 -10.797 1 98 103 MET A O 1
ATOM 858 N N . VAL A 1 104 ? 6.406 -24 -9.289 1 98.38 104 VAL A N 1
ATOM 859 C CA . VAL A 1 104 ? 6.918 -23.188 -8.188 1 98.38 104 VAL A CA 1
ATOM 860 C C . VAL A 1 104 ? 8.422 -23.406 -8.039 1 98.38 104 VAL A C 1
ATOM 862 O O . VAL A 1 104 ? 9.188 -22.453 -7.883 1 98.38 104 VAL A O 1
ATOM 865 N N . LEU A 1 105 ? 8.859 -24.625 -8.109 1 97.88 105 LEU A N 1
ATOM 866 C CA . LEU A 1 105 ? 10.273 -24.938 -7.973 1 97.88 105 LEU A CA 1
ATOM 867 C C . LEU A 1 105 ? 11.078 -24.359 -9.141 1 97.88 105 LEU A C 1
ATOM 869 O O . LEU A 1 105 ? 12.211 -23.922 -8.961 1 97.88 105 LEU A 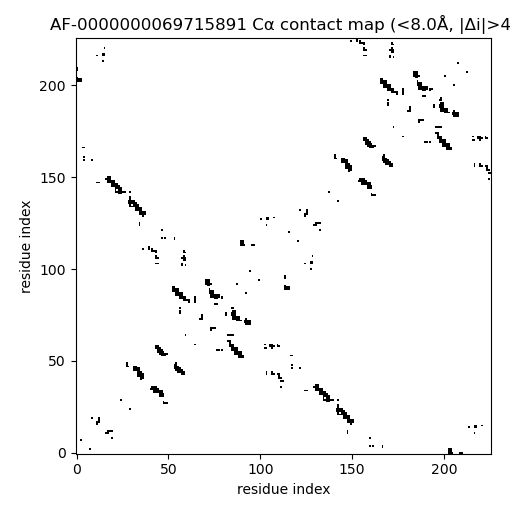O 1
ATOM 873 N N . GLU A 1 106 ? 10.508 -24.422 -10.258 1 97.56 106 GLU A N 1
ATOM 874 C CA . GLU A 1 106 ? 11.172 -23.812 -11.406 1 97.56 106 GLU A CA 1
ATOM 875 C C . GLU A 1 106 ? 11.312 -22.312 -11.219 1 97.56 106 GLU A C 1
ATOM 877 O O . GLU A 1 106 ? 12.367 -21.734 -11.492 1 97.56 106 GLU A O 1
ATOM 882 N N . SER A 1 107 ? 10.234 -21.641 -10.805 1 97.81 107 SER A N 1
ATOM 883 C CA . SER A 1 107 ? 10.32 -20.219 -10.477 1 97.81 107 SER A CA 1
ATOM 884 C C . SER A 1 107 ? 11.43 -19.938 -9.477 1 97.81 107 SER A C 1
ATOM 886 O O . SER A 1 107 ? 12.195 -18.984 -9.633 1 97.81 107 SER A O 1
ATOM 888 N N . SER A 1 108 ? 11.469 -20.797 -8.469 1 97.44 108 SER A N 1
ATOM 889 C CA . SER A 1 108 ? 12.516 -20.688 -7.453 1 97.44 108 SER A CA 1
ATOM 890 C C . SER A 1 108 ? 13.898 -20.781 -8.078 1 97.44 108 SER A C 1
ATOM 892 O O . SER A 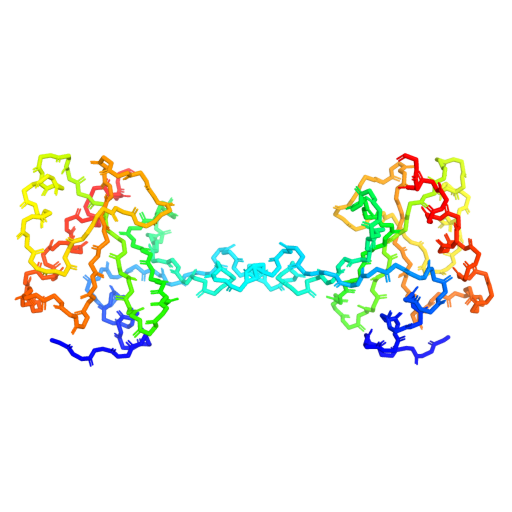1 108 ? 14.789 -19.984 -7.762 1 97.44 108 SER A O 1
ATOM 894 N N . GLN A 1 109 ? 14.055 -21.656 -8.961 1 97 109 GLN A N 1
ATOM 895 C CA . GLN A 1 109 ? 15.344 -21.844 -9.602 1 97 109 GLN A CA 1
ATOM 896 C C . GLN A 1 109 ? 15.719 -20.641 -10.469 1 97 109 GLN A C 1
ATOM 898 O O . GLN A 1 109 ? 16.875 -20.203 -10.453 1 97 109 GLN A O 1
ATOM 903 N N . LEU A 1 110 ? 14.789 -20.125 -11.141 1 95.56 110 LEU A N 1
ATOM 904 C CA . LEU A 1 110 ? 15.031 -19.031 -12.07 1 95.56 110 LEU A CA 1
ATOM 905 C C . LEU A 1 110 ? 15.359 -17.734 -11.32 1 95.56 110 LEU A C 1
ATOM 907 O O . LEU A 1 110 ? 15.969 -16.828 -11.883 1 95.56 110 LEU A O 1
ATOM 911 N N . THR A 1 111 ? 15.023 -17.672 -10.039 1 94.06 111 THR A N 1
ATOM 912 C CA . THR A 1 111 ? 15.203 -16.438 -9.289 1 94.06 111 THR A CA 1
ATOM 913 C C . THR A 1 111 ? 16.297 -16.609 -8.234 1 94.06 111 THR A C 1
ATOM 915 O O . THR A 1 111 ? 16.531 -15.695 -7.434 1 94.06 111 THR A O 1
ATOM 918 N N . GLN A 1 112 ? 16.906 -17.781 -8.086 1 90.19 112 GLN A N 1
ATOM 919 C CA . GLN A 1 112 ? 17.906 -18.062 -7.059 1 90.19 112 GLN A CA 1
ATOM 920 C C . GLN A 1 112 ? 19.25 -17.422 -7.398 1 90.19 112 GLN A C 1
ATOM 922 O O . GLN A 1 112 ? 20.062 -17.172 -6.508 1 90.19 112 GLN A O 1
ATOM 927 N N . GLY A 1 113 ? 19.562 -17.062 -8.641 1 77.12 113 GLY A N 1
ATOM 928 C CA . GLY A 1 113 ? 20.875 -16.578 -9.039 1 77.12 113 GLY A CA 1
ATOM 929 C C . GLY A 1 113 ? 21.047 -15.086 -8.859 1 77.12 113 GLY A C 1
ATOM 930 O O . GLY A 1 113 ? 20.062 -14.367 -8.633 1 77.12 113 GLY A O 1
ATOM 931 N N . MET B 1 1 ? -7.805 -28.141 -6.688 1 83.62 1 MET B N 1
ATOM 932 C CA . MET B 1 1 ? -7.207 -27.797 -5.398 1 83.62 1 MET B CA 1
ATOM 933 C C . MET B 1 1 ? -8.039 -26.734 -4.684 1 83.62 1 MET B C 1
ATOM 935 O O . MET B 1 1 ? -8.766 -25.969 -5.32 1 83.62 1 MET B O 1
ATOM 939 N N . LYS B 1 2 ? -8.031 -26.828 -3.318 1 89.88 2 LYS B N 1
ATOM 940 C CA . LYS B 1 2 ? -8.812 -25.859 -2.553 1 89.88 2 LYS B CA 1
ATOM 941 C C . LYS B 1 2 ? -7.965 -25.203 -1.461 1 89.88 2 LYS B C 1
ATOM 943 O O . LYS B 1 2 ? -8.055 -25.594 -0.292 1 89.88 2 LYS B O 1
ATOM 948 N N . PHE B 1 3 ? -7.215 -24.281 -1.847 1 92.81 3 PHE B N 1
ATOM 949 C CA . PHE B 1 3 ? -6.375 -23.562 -0.896 1 92.81 3 PHE B CA 1
ATOM 950 C C . PHE B 1 3 ? -7.078 -22.297 -0.396 1 92.81 3 PHE B C 1
ATOM 952 O O . PHE B 1 3 ? -7.754 -21.609 -1.166 1 92.81 3 PHE B O 1
ATOM 959 N N . THR B 1 4 ? -6.949 -22.156 0.893 1 90.62 4 THR B N 1
ATOM 960 C CA . THR B 1 4 ? -7.078 -20.781 1.357 1 90.62 4 THR B CA 1
ATOM 961 C C . THR B 1 4 ? -5.785 -20 1.129 1 90.62 4 THR B C 1
ATOM 963 O O . THR B 1 4 ? -4.746 -20.594 0.832 1 90.62 4 THR B O 1
ATOM 966 N N . LYS B 1 5 ? -5.887 -18.703 1.224 1 88.62 5 LYS B N 1
ATOM 967 C CA . LYS B 1 5 ? -4.688 -17.891 1.058 1 88.62 5 LYS B CA 1
ATOM 968 C C . LYS B 1 5 ? -3.588 -18.328 2.02 1 88.62 5 LYS B C 1
ATOM 970 O O . LYS B 1 5 ? -2.443 -18.547 1.61 1 88.62 5 LYS B O 1
ATOM 975 N N . ARG B 1 6 ? -3.861 -18.484 3.26 1 91.06 6 ARG B N 1
ATOM 976 C CA . ARG B 1 6 ? -2.879 -18.891 4.262 1 91.06 6 ARG B CA 1
ATOM 977 C C . ARG B 1 6 ? -2.312 -20.266 3.953 1 91.06 6 ARG B C 1
ATOM 979 O O . ARG B 1 6 ? -1.105 -20.484 4.066 1 91.06 6 ARG B O 1
ATOM 986 N N . GLN B 1 7 ? -3.131 -21.203 3.537 1 92.81 7 GLN B N 1
ATOM 987 C CA . GLN B 1 7 ? -2.678 -22.547 3.174 1 92.81 7 GLN B CA 1
ATOM 988 C C . GLN B 1 7 ? -1.697 -22.5 2.006 1 92.81 7 GLN B C 1
ATOM 990 O O . GLN B 1 7 ? -0.694 -23.219 1.998 1 92.81 7 GLN B O 1
ATOM 995 N N . LEU B 1 8 ? -2.023 -21.688 1.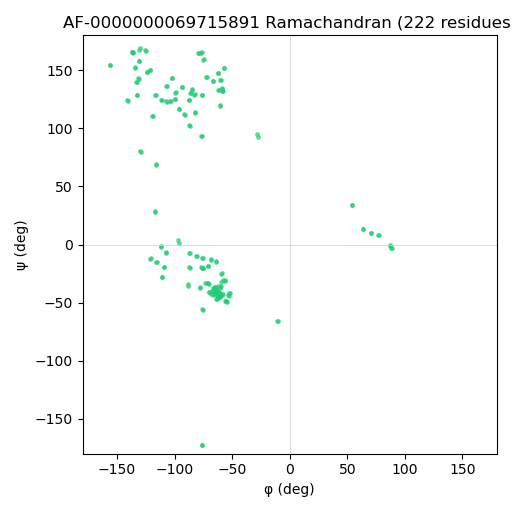021 1 95.56 8 LEU B N 1
ATOM 996 C CA . LEU B 1 8 ? -1.147 -21.562 -0.139 1 95.56 8 LEU B CA 1
ATOM 997 C C . LEU B 1 8 ? 0.205 -20.984 0.257 1 95.56 8 LEU B C 1
ATOM 999 O O . LEU B 1 8 ? 1.249 -21.484 -0.16 1 95.56 8 LEU B O 1
ATOM 1003 N N . LEU B 1 9 ? 0.117 -19.984 1.08 1 93.38 9 LEU B N 1
ATOM 1004 C CA . LEU B 1 9 ? 1.353 -19.359 1.534 1 93.38 9 LEU B CA 1
ATOM 1005 C C . LEU B 1 9 ? 2.215 -20.344 2.309 1 93.38 9 LEU B C 1
ATOM 1007 O O . LEU B 1 9 ? 3.418 -20.469 2.057 1 93.38 9 LEU B O 1
ATOM 1011 N N . ASP B 1 10 ? 1.639 -21.078 3.197 1 93.56 10 ASP B N 1
ATOM 1012 C CA . ASP B 1 10 ? 2.369 -22.094 3.965 1 93.56 10 ASP B CA 1
ATOM 1013 C C . ASP B 1 10 ? 2.941 -23.172 3.049 1 93.56 10 ASP B C 1
ATOM 1015 O O . ASP B 1 10 ? 4.078 -23.609 3.236 1 93.56 10 ASP B O 1
ATOM 1019 N N . TRP B 1 11 ? 2.131 -23.562 2.135 1 96.56 11 TRP B N 1
ATOM 1020 C CA . TRP B 1 11 ? 2.547 -24.578 1.167 1 96.56 11 TRP B CA 1
ATOM 1021 C C . TRP B 1 11 ? 3.74 -24.078 0.351 1 96.56 11 TRP B C 1
ATOM 1023 O O . TRP B 1 11 ? 4.703 -24.828 0.142 1 96.56 11 TRP B O 1
ATOM 1033 N N . LEU B 1 12 ? 3.711 -22.859 -0.084 1 97.44 12 LEU B N 1
ATOM 1034 C CA . LEU B 1 12 ? 4.816 -22.281 -0.837 1 97.44 12 LEU B CA 1
ATOM 1035 C C . LEU B 1 12 ? 6.094 -22.25 -0.003 1 97.44 12 LEU B C 1
ATOM 1037 O O . LEU B 1 12 ? 7.176 -22.562 -0.51 1 97.44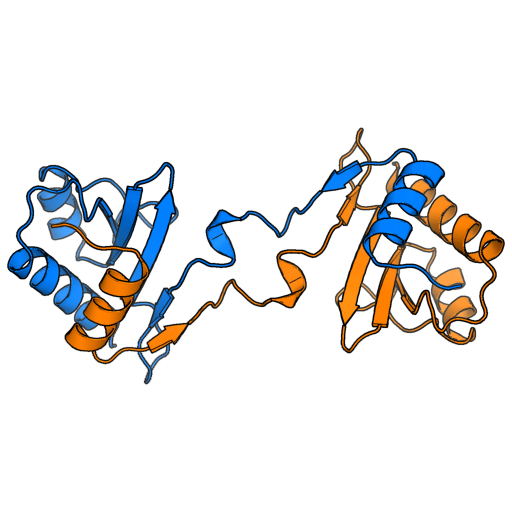 12 LEU B O 1
ATOM 1041 N N . LEU B 1 13 ? 5.965 -21.906 1.248 1 96 13 LEU B N 1
ATOM 1042 C CA . LEU B 1 13 ? 7.117 -21.875 2.141 1 96 13 LEU B CA 1
ATOM 1043 C C . LEU B 1 13 ? 7.695 -23.281 2.326 1 96 13 LEU B C 1
ATOM 1045 O O . LEU B 1 13 ? 8.914 -23.453 2.318 1 96 13 LEU B O 1
ATOM 1049 N N . ASP B 1 14 ? 6.859 -24.188 2.467 1 96.19 14 ASP B N 1
ATOM 1050 C CA . ASP B 1 14 ? 7.281 -25.578 2.654 1 96.19 14 ASP B CA 1
ATOM 1051 C C . ASP B 1 14 ? 7.996 -26.109 1.412 1 96.19 14 ASP B C 1
ATOM 1053 O O . ASP B 1 14 ? 9.016 -26.781 1.52 1 96.19 14 ASP B O 1
ATOM 1057 N N . VAL B 1 15 ? 7.461 -25.766 0.304 1 96.94 15 VAL B N 1
ATOM 1058 C CA . VAL B 1 15 ? 7.969 -26.281 -0.964 1 96.94 15 VAL B CA 1
ATOM 1059 C C . VAL B 1 15 ? 9.305 -25.609 -1.294 1 96.94 15 VAL B C 1
ATOM 1061 O O . VAL B 1 15 ? 10.211 -26.266 -1.827 1 96.94 15 VAL B O 1
ATOM 1064 N N . THR B 1 16 ? 9.516 -24.359 -0.931 1 96.5 16 THR B N 1
ATOM 1065 C CA . THR B 1 16 ? 10.641 -23.594 -1.458 1 96.5 16 THR B CA 1
ATOM 1066 C C . THR B 1 16 ? 11.664 -23.328 -0.365 1 96.5 16 THR B C 1
ATOM 1068 O O . THR B 1 16 ? 12.828 -23.031 -0.658 1 96.5 16 THR B O 1
ATOM 1071 N N . GLY B 1 17 ? 11.211 -23.266 0.88 1 94.56 17 GLY B N 1
ATOM 1072 C CA . GLY B 1 17 ? 12.062 -22.828 1.974 1 94.56 17 GLY B CA 1
ATOM 1073 C C . GLY B 1 17 ? 12.25 -21.312 2.012 1 94.56 17 GLY B C 1
ATOM 1074 O O . GLY B 1 17 ? 13.109 -20.812 2.734 1 94.56 17 GLY B O 1
ATOM 1075 N N . ALA B 1 18 ? 11.539 -20.688 1.216 1 94.75 18 ALA B N 1
ATOM 1076 C CA . ALA B 1 18 ? 11.648 -19.234 1.117 1 94.75 18 ALA B CA 1
ATOM 1077 C C . ALA B 1 18 ? 10.953 -18.547 2.291 1 94.75 18 ALA B C 1
ATOM 1079 O O . ALA B 1 18 ? 10.617 -19.203 3.285 1 94.75 18 ALA B O 1
ATOM 1080 N N . GLU B 1 19 ? 10.828 -17.188 2.25 1 92.44 19 GLU B N 1
ATOM 1081 C CA . GLU B 1 19 ? 10.148 -16.453 3.311 1 92.44 19 GLU B CA 1
ATOM 1082 C C . GLU B 1 19 ? 9.008 -15.602 2.752 1 92.44 19 GLU B C 1
ATOM 1084 O O . GLU B 1 19 ? 9.055 -15.188 1.593 1 92.44 19 GLU B O 1
ATOM 1089 N N . GLU B 1 20 ? 8.031 -15.453 3.559 1 90.62 20 GLU B N 1
ATOM 1090 C CA . GLU B 1 20 ? 6.898 -14.578 3.271 1 90.62 20 GLU B CA 1
ATOM 1091 C C . GLU B 1 20 ? 7.168 -13.148 3.732 1 90.62 20 GLU B C 1
ATOM 1093 O O . GLU B 1 20 ? 7.562 -12.93 4.879 1 90.62 20 GLU B O 1
ATOM 1098 N N . VAL B 1 21 ? 7.059 -12.18 2.809 1 81.94 21 VAL B N 1
ATOM 1099 C CA . VAL B 1 21 ? 7.254 -10.781 3.182 1 81.94 21 VAL B CA 1
ATOM 1100 C C . VAL B 1 21 ? 6.148 -9.93 2.576 1 81.94 21 VAL B C 1
ATOM 1102 O O . VAL B 1 21 ? 5.461 -10.352 1.646 1 81.94 21 VAL B O 1
ATOM 1105 N N . TYR B 1 22 ? 5.844 -8.938 3.131 1 75.12 22 TYR B N 1
ATOM 1106 C CA . TYR B 1 22 ? 4.859 -7.965 2.666 1 75.12 22 TYR B CA 1
ATOM 1107 C C . TYR B 1 22 ? 5.52 -6.617 2.375 1 75.12 22 TYR B C 1
ATOM 1109 O O . TYR B 1 22 ? 5.406 -5.684 3.17 1 75.12 22 TYR B O 1
ATOM 1117 N N . PRO B 1 23 ? 6.297 -6.848 1.281 1 63.53 23 PRO B N 1
ATOM 1118 C CA . PRO B 1 23 ? 7.094 -5.648 1.013 1 63.53 23 PRO B CA 1
ATOM 1119 C C . PRO B 1 23 ? 6.23 -4.414 0.759 1 63.53 23 PRO B C 1
ATOM 1121 O O . PRO B 1 23 ? 6.707 -3.285 0.903 1 63.53 23 PRO B O 1
ATOM 1124 N N . PHE B 1 24 ? 5.164 -4.785 0.364 1 57 24 PHE B N 1
ATOM 1125 C CA . PHE B 1 24 ? 4.305 -3.67 -0.012 1 57 24 PHE B CA 1
ATOM 1126 C C . PHE B 1 24 ? 3.523 -3.156 1.192 1 57 24 PHE B C 1
ATOM 1128 O O . PHE B 1 24 ? 2.686 -2.262 1.062 1 57 24 PHE B O 1
ATOM 1135 N N . THR B 1 25 ? 3.488 -4.145 2.25 1 49.62 25 THR B N 1
ATOM 1136 C CA . THR B 1 25 ? 2.801 -3.717 3.463 1 49.62 25 THR B CA 1
ATOM 1137 C C . THR B 1 25 ? 3.531 -2.545 4.113 1 49.62 25 THR B C 1
ATOM 1139 O O . THR B 1 25 ? 3.164 -2.107 5.207 1 49.62 25 THR B O 1
ATOM 1142 N N . ARG B 1 26 ? 4.578 -2.283 3.787 1 44.69 26 ARG B N 1
ATOM 1143 C CA . ARG B 1 26 ? 4.883 -1.273 4.797 1 44.69 26 ARG B CA 1
ATOM 1144 C C . ARG B 1 26 ? 3.611 -0.573 5.27 1 44.69 26 ARG B C 1
ATOM 1146 O O . ARG B 1 26 ? 2.809 -0.114 4.453 1 44.69 26 ARG B O 1
ATOM 1153 N N . GLU B 1 27 ? 3.102 -1.151 6.41 1 42.69 27 GLU B N 1
ATOM 1154 C CA . GLU B 1 27 ? 2.035 -0.694 7.293 1 42.69 27 GLU B CA 1
ATOM 1155 C C . GLU B 1 27 ? 1.631 0.743 6.973 1 42.69 27 GLU B C 1
ATOM 1157 O O . GLU B 1 27 ? 0.443 1.073 6.973 1 42.69 27 GLU B O 1
ATOM 1162 N N . LYS B 1 28 ? 2.648 1.516 7.262 1 43.88 28 LYS B N 1
ATOM 1163 C CA . LYS B 1 28 ? 2.445 2.912 7.633 1 43.88 28 LYS B CA 1
ATOM 1164 C C . LYS B 1 28 ? 1.744 3.684 6.52 1 43.88 28 LYS B C 1
ATOM 1166 O O . LYS B 1 28 ? 1.092 4.699 6.773 1 43.88 28 LYS B O 1
ATOM 1171 N N . SER B 1 29 ? 2.059 3.238 5.273 1 43.56 29 SER B N 1
ATOM 1172 C CA . SER B 1 29 ? 1.639 4.074 4.156 1 43.56 29 SER B CA 1
ATOM 1173 C C . SER B 1 29 ? 0.229 3.717 3.695 1 43.56 29 SER B C 1
ATOM 1175 O O . SER B 1 29 ? -0.509 4.574 3.209 1 43.56 29 SER B O 1
ATOM 1177 N N . LYS B 1 30 ? -0.236 2.277 3.768 1 47.91 30 LYS B N 1
ATOM 1178 C CA . LYS B 1 30 ? -1.449 1.762 3.141 1 47.91 30 LYS B CA 1
ATOM 1179 C C . LYS B 1 30 ? -2.68 2.535 3.604 1 47.91 30 LYS B C 1
ATOM 1181 O O . LYS B 1 30 ? -3.648 2.676 2.855 1 47.91 30 LYS B O 1
ATOM 1186 N N . TYR B 1 31 ? -2.547 2.934 4.703 1 57 31 TYR B N 1
ATOM 1187 C CA . TYR B 1 31 ? -3.752 3.574 5.223 1 57 31 TYR B CA 1
ATOM 1188 C C . TYR B 1 31 ? -3.5 5.043 5.527 1 57 31 TYR B C 1
ATOM 1190 O O . TYR B 1 31 ? -4.012 5.574 6.52 1 57 31 TYR B O 1
ATOM 1198 N N . THR B 1 32 ? -2.609 5.332 4.715 1 68.81 32 THR B N 1
ATOM 1199 C CA . THR B 1 32 ? -2.443 6.75 5.02 1 68.81 32 THR B CA 1
ATOM 1200 C C . THR B 1 32 ? -3.418 7.594 4.203 1 68.81 32 THR B C 1
ATOM 1202 O O . THR B 1 32 ? -3.33 7.641 2.975 1 68.81 32 THR B O 1
ATOM 1205 N N . PRO B 1 33 ? -4.418 8.016 4.852 1 79.44 33 PRO B N 1
ATOM 1206 C CA . PRO B 1 33 ? -5.352 8.883 4.133 1 79.44 33 PRO B CA 1
ATOM 1207 C C . PRO B 1 33 ? -4.699 10.18 3.656 1 79.44 33 PRO B C 1
ATOM 1209 O O . PRO B 1 33 ? -3.881 10.766 4.371 1 79.44 33 PRO B O 1
ATOM 1212 N N . VAL B 1 34 ? -5.004 10.414 2.422 1 86.19 34 VAL B N 1
ATOM 1213 C CA . VAL B 1 34 ? -4.668 11.711 1.844 1 86.19 34 VAL B CA 1
ATOM 1214 C C . VAL B 1 34 ? -5.941 12.531 1.656 1 86.19 34 VAL B C 1
ATOM 1216 O O . VAL B 1 34 ? -6.992 11.992 1.302 1 86.19 34 VAL B O 1
ATOM 1219 N N . ILE B 1 35 ? -5.82 13.773 2.025 1 93.88 35 ILE B N 1
ATOM 1220 C CA . ILE B 1 35 ? -6.875 14.727 1.72 1 93.88 35 ILE B CA 1
ATOM 1221 C C . ILE B 1 35 ? -6.531 15.484 0.44 1 93.88 35 ILE B C 1
ATOM 1223 O O . ILE B 1 35 ? -5.48 16.125 0.355 1 93.88 35 ILE B O 1
ATOM 1227 N N . ARG B 1 36 ? -7.422 15.305 -0.661 1 91.88 36 ARG B N 1
ATOM 1228 C CA . ARG B 1 36 ? -7.102 15.945 -1.932 1 91.88 36 ARG B CA 1
ATOM 1229 C C . ARG B 1 36 ? -8.312 16.703 -2.482 1 91.88 36 ARG B C 1
ATOM 1231 O O . ARG B 1 36 ? -9.453 16.406 -2.121 1 91.88 36 ARG B O 1
ATOM 1238 N N . HIS B 1 37 ? -8.008 17.641 -3.34 1 91.69 37 HIS B N 1
ATOM 1239 C CA . HIS B 1 37 ? -9.047 18.391 -4.031 1 91.69 37 HIS B CA 1
ATOM 1240 C C . HIS B 1 37 ? -9.828 17.5 -4.988 1 91.69 37 HIS B C 1
ATOM 1242 O O . HIS B 1 37 ? -9.25 16.656 -5.668 1 91.69 37 HIS B O 1
ATOM 1248 N N . ARG B 1 38 ? -11.062 17.719 -5.035 1 86 38 ARG B N 1
ATOM 1249 C CA . ARG B 1 38 ? -11.898 16.969 -5.977 1 86 38 ARG B CA 1
ATOM 1250 C C . ARG B 1 38 ? -11.617 17.406 -7.41 1 86 38 ARG B C 1
ATOM 1252 O O . ARG B 1 38 ? -11.602 16.562 -8.32 1 86 38 ARG B O 1
ATOM 1259 N N . ARG B 1 39 ? -11.328 18.609 -7.527 1 84.44 39 ARG B N 1
ATOM 1260 C CA . ARG B 1 39 ? -11.234 19.188 -8.867 1 84.44 39 ARG B CA 1
ATOM 1261 C C . ARG B 1 39 ? -9.938 18.766 -9.555 1 84.44 39 ARG B C 1
ATOM 1263 O O . ARG B 1 39 ? -9.969 18.234 -10.664 1 84.44 39 ARG B O 1
ATOM 1270 N N . ASN B 1 40 ? -8.812 19.031 -8.93 1 84.81 40 ASN B N 1
ATOM 1271 C CA . ASN B 1 40 ? -7.531 18.797 -9.594 1 84.81 40 ASN B CA 1
ATOM 1272 C C . ASN B 1 40 ? -6.809 17.594 -9.008 1 84.81 40 ASN B C 1
ATOM 1274 O O . ASN B 1 40 ? -5.719 17.234 -9.461 1 84.81 40 ASN B O 1
ATOM 1278 N N . GLN B 1 41 ? -7.348 17.016 -7.922 1 83.81 41 GLN B N 1
ATOM 1279 C CA . GLN B 1 41 ? -6.895 15.773 -7.316 1 83.81 41 GLN B CA 1
ATOM 1280 C C . GLN B 1 41 ? -5.539 15.953 -6.641 1 83.81 41 GLN B C 1
ATOM 1282 O O . GLN B 1 41 ? -4.891 14.969 -6.266 1 83.81 41 GLN B O 1
ATOM 1287 N N . LYS B 1 42 ? -5.117 17.219 -6.531 1 85.44 42 LYS B N 1
ATOM 1288 C CA . LYS B 1 42 ? -3.879 17.484 -5.801 1 85.44 42 LYS B CA 1
ATOM 1289 C C . LYS B 1 42 ? -4.078 17.297 -4.301 1 85.44 42 LYS B C 1
ATOM 1291 O O . LYS B 1 42 ? -5.121 17.656 -3.756 1 85.44 42 LYS B O 1
ATOM 1296 N N . MET B 1 43 ? -3.078 16.797 -3.652 1 91.94 43 MET B N 1
ATOM 1297 C CA . MET B 1 43 ? -3.078 16.562 -2.211 1 91.94 43 MET B CA 1
ATOM 1298 C C . MET B 1 43 ? -2.895 17.859 -1.445 1 91.94 43 MET B C 1
ATOM 1300 O O . MET B 1 43 ? -2.008 18.656 -1.765 1 91.94 43 MET B O 1
ATOM 1304 N N . LEU B 1 44 ? -3.762 18.109 -0.498 1 96.81 44 LEU B N 1
ATOM 1305 C CA . LEU B 1 44 ? -3.611 19.312 0.311 1 96.81 44 LEU B CA 1
ATOM 1306 C C . LEU B 1 44 ? -3.188 18.969 1.733 1 96.81 44 LEU B C 1
ATOM 1308 O O . LEU B 1 44 ? -2.764 19.844 2.492 1 96.81 44 LEU B O 1
ATOM 1312 N N . ALA B 1 45 ? -3.379 17.734 2.182 1 97.06 45 ALA B N 1
ATOM 1313 C CA . ALA B 1 45 ? -2.973 17.281 3.512 1 97.06 45 ALA B CA 1
ATOM 1314 C C . ALA B 1 45 ? -2.775 15.773 3.545 1 97.06 45 ALA B C 1
ATOM 1316 O O . ALA B 1 45 ? -3.346 15.047 2.727 1 97.06 45 ALA B O 1
ATOM 1317 N N . LEU B 1 46 ? -1.948 15.297 4.453 1 93.75 46 LEU B N 1
ATOM 1318 C CA . LEU B 1 46 ? -1.678 13.891 4.719 1 93.75 46 LEU B CA 1
ATOM 1319 C C . LEU B 1 46 ? -1.743 13.594 6.211 1 93.75 46 LEU B C 1
ATOM 1321 O O . LEU B 1 46 ? -1.172 14.336 7.02 1 93.75 46 LEU B O 1
ATOM 1325 N N . VAL B 1 47 ? -2.504 12.602 6.578 1 92.44 47 VAL B N 1
ATOM 1326 C CA . VAL B 1 47 ? -2.645 12.211 7.98 1 92.44 47 VAL B CA 1
ATOM 1327 C C . VAL B 1 47 ? -1.987 10.852 8.211 1 92.44 47 VAL B C 1
ATOM 1329 O O . VAL B 1 47 ? -2.309 9.875 7.527 1 92.44 47 VAL B O 1
ATOM 1332 N N . THR B 1 48 ? -1.073 10.805 9.141 1 86 48 THR B N 1
ATOM 1333 C CA . THR B 1 48 ? -0.362 9.578 9.484 1 86 48 THR B CA 1
ATOM 1334 C C . THR B 1 48 ? -0.323 9.383 11 1 86 48 THR B C 1
ATOM 1336 O O . THR B 1 48 ? -0.247 10.359 11.75 1 86 48 THR B O 1
ATOM 1339 N N . GLU B 1 49 ? -0.49 8.203 11.391 1 82.38 49 GLU B N 1
ATOM 1340 C CA . GLU B 1 49 ? -0.246 7.855 12.789 1 82.38 49 GLU B CA 1
ATOM 1341 C C . GLU B 1 49 ? 1.12 7.199 12.961 1 82.38 49 GLU B C 1
ATOM 1343 O O . GLU B 1 49 ? 1.447 6.238 12.266 1 82.38 49 GLU B O 1
ATOM 1348 N N . LYS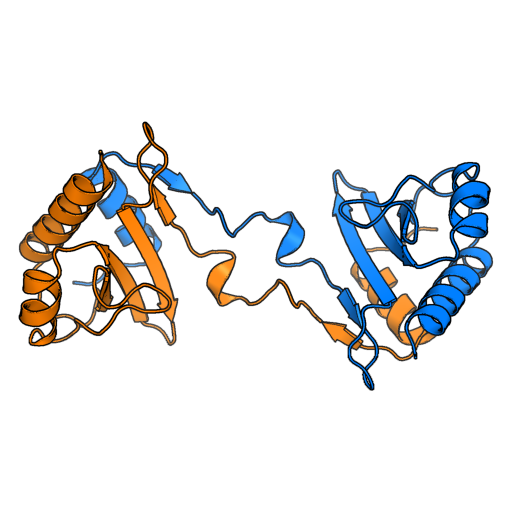 B 1 50 ? 1.829 7.754 13.797 1 79.44 50 LYS B N 1
ATOM 1349 C CA . LYS B 1 50 ? 3.158 7.211 14.07 1 79.44 50 LYS B CA 1
ATOM 1350 C C . LYS B 1 50 ? 3.488 7.281 15.555 1 79.44 50 LYS B C 1
ATOM 1352 O O . LYS B 1 50 ? 3.389 8.344 16.172 1 79.44 50 LYS B O 1
ATOM 1357 N N . ASP B 1 51 ? 3.801 6.164 16.078 1 79.94 51 ASP B N 1
ATOM 1358 C CA . ASP B 1 51 ? 4.238 6.086 17.469 1 79.94 51 ASP B CA 1
ATOM 1359 C C . ASP B 1 51 ? 3.225 6.738 18.406 1 79.94 51 ASP B C 1
ATOM 1361 O O . ASP B 1 51 ? 3.598 7.512 19.297 1 79.94 51 ASP B O 1
ATOM 1365 N N . GLY B 1 52 ? 1.934 6.625 18.047 1 81.94 52 GLY B N 1
ATOM 1366 C CA . GLY B 1 52 ? 0.864 7.113 18.906 1 81.94 52 GLY B CA 1
ATOM 1367 C C . GLY B 1 52 ? 0.516 8.57 18.656 1 81.94 52 GLY B C 1
ATOM 1368 O O . GLY B 1 52 ? -0.377 9.117 19.297 1 81.94 52 GLY B O 1
ATOM 1369 N N . ASN B 1 53 ? 1.272 9.141 17.766 1 90.19 53 ASN B N 1
ATOM 1370 C CA . ASN B 1 53 ? 0.999 10.531 17.438 1 90.19 53 ASN B CA 1
ATOM 1371 C C . ASN B 1 53 ? 0.244 10.656 16.109 1 90.19 53 ASN B C 1
ATOM 1373 O O . ASN B 1 53 ? 0.465 9.875 15.195 1 90.19 53 ASN B O 1
ATOM 1377 N N . LEU B 1 54 ? -0.6 11.57 16.125 1 92.88 54 LEU B N 1
ATOM 1378 C CA . LEU B 1 54 ? -1.296 11.945 14.898 1 92.88 54 LEU B CA 1
ATOM 1379 C C . LEU B 1 54 ? -0.549 13.047 14.164 1 92.88 54 LEU B C 1
ATOM 1381 O O . LEU B 1 54 ? -0.438 14.172 14.664 1 92.88 54 LEU B O 1
ATOM 1385 N N . LEU B 1 55 ? -0.006 12.672 13.016 1 94.12 55 LEU B N 1
ATOM 1386 C CA . LEU B 1 55 ? 0.773 13.602 12.203 1 94.12 55 LEU B CA 1
ATOM 1387 C C . LEU B 1 55 ? -0.071 14.172 11.062 1 94.12 55 LEU B C 1
ATOM 1389 O O . LEU B 1 55 ? -0.768 13.43 10.367 1 94.12 55 LEU B O 1
ATOM 1393 N N . LEU B 1 56 ? -0.037 15.453 10.93 1 97.06 56 LEU B N 1
ATOM 1394 C CA . LEU B 1 56 ? -0.683 16.156 9.828 1 97.06 56 LEU B CA 1
ATOM 1395 C C . LEU B 1 56 ? 0.341 16.922 9 1 97.06 56 LEU B C 1
ATOM 1397 O O . LEU B 1 56 ? 0.943 17.875 9.484 1 97.06 56 LEU B O 1
ATOM 1401 N N . ASN B 1 57 ? 0.538 16.438 7.793 1 96.75 57 ASN B N 1
ATOM 1402 C CA . ASN B 1 57 ? 1.385 17.172 6.852 1 96.75 57 ASN B CA 1
ATOM 1403 C C . ASN B 1 57 ? 0.594 18.219 6.078 1 96.75 57 ASN B C 1
ATOM 1405 O O . ASN B 1 57 ? -0.473 17.922 5.539 1 96.75 57 ASN B O 1
ATOM 1409 N N . LEU B 1 58 ? 1.13 19.406 6.07 1 98.38 58 LEU B N 1
ATOM 1410 C CA . LEU B 1 58 ? 0.521 20.516 5.352 1 98.38 58 LEU B CA 1
ATOM 1411 C C . LEU B 1 58 ? 1.552 21.234 4.488 1 98.38 58 LEU B C 1
ATOM 1413 O O . LEU B 1 58 ? 2.719 21.344 4.867 1 98.38 58 LEU B O 1
ATOM 1417 N N . LYS B 1 59 ? 1.097 21.656 3.312 1 95.38 59 LYS B N 1
ATOM 1418 C CA . LYS B 1 59 ? 1.907 22.516 2.447 1 95.38 59 LYS B CA 1
ATOM 1419 C C . LYS B 1 59 ? 1.809 23.984 2.865 1 95.38 59 LYS B C 1
ATOM 1421 O O . LYS B 1 59 ? 0.714 24.484 3.123 1 95.38 59 LYS B O 1
ATOM 1426 N N . LEU B 1 60 ? 2.91 24.672 3.031 1 97.94 60 LEU B N 1
ATOM 1427 C CA . LEU B 1 60 ? 2.988 26.109 3.27 1 97.94 60 LEU B CA 1
ATOM 1428 C C . LEU B 1 60 ? 4.102 26.734 2.439 1 97.94 60 LEU B C 1
ATOM 1430 O O . LEU B 1 60 ? 4.898 26.016 1.824 1 97.94 60 LEU B O 1
ATOM 1434 N N . LYS B 1 61 ? 4.082 28.062 2.334 1 96.5 61 LYS B N 1
ATOM 1435 C CA . LYS B 1 61 ? 5.211 28.75 1.702 1 96.5 61 LYS B CA 1
ATOM 1436 C C . LYS B 1 61 ? 6.496 28.516 2.492 1 96.5 61 LYS B C 1
ATOM 1438 O O . LYS B 1 61 ? 6.473 28.469 3.723 1 96.5 61 LYS B O 1
ATOM 1443 N N . PRO B 1 62 ? 7.586 28.469 1.817 1 96.19 62 PRO B N 1
ATOM 1444 C CA . PRO B 1 62 ? 8.867 28.156 2.463 1 96.19 62 PRO B CA 1
ATOM 1445 C C . PRO B 1 62 ? 9.141 29.047 3.674 1 96.19 62 PRO B C 1
ATOM 1447 O O . PRO B 1 62 ? 9.594 28.562 4.711 1 96.19 62 PRO B O 1
ATOM 1450 N N . GLU B 1 63 ? 8.852 30.328 3.584 1 95.56 63 GLU B N 1
ATOM 1451 C CA . GLU B 1 63 ? 9.094 31.25 4.684 1 95.56 63 GLU B CA 1
ATOM 1452 C C . GLU B 1 63 ? 8.227 30.906 5.891 1 95.56 63 GLU B C 1
ATOM 1454 O O . GLU B 1 63 ? 8.664 31.031 7.035 1 95.56 63 GLU B O 1
ATOM 1459 N N . GLN B 1 64 ? 7.047 30.5 5.641 1 96.44 64 GLN B N 1
ATOM 1460 C CA . GLN B 1 64 ? 6.125 30.125 6.711 1 96.44 64 GLN B CA 1
ATOM 1461 C C . GLN B 1 64 ? 6.562 28.828 7.383 1 96.44 64 GLN B C 1
ATOM 1463 O O . GLN B 1 64 ? 6.473 28.703 8.602 1 96.44 64 GLN B O 1
ATOM 1468 N N . VAL B 1 65 ? 7 27.906 6.516 1 96.81 65 VAL B N 1
ATOM 1469 C CA . VAL B 1 65 ? 7.484 26.641 7.055 1 96.81 65 VAL B CA 1
ATOM 1470 C C . VAL B 1 65 ? 8.594 26.906 8.078 1 96.81 65 VAL B C 1
ATOM 1472 O O . VAL B 1 65 ? 8.523 26.438 9.211 1 96.81 65 VAL B O 1
ATOM 1475 N N . GLU B 1 66 ? 9.531 27.703 7.738 1 95 66 GLU B N 1
ATOM 1476 C CA . GLU B 1 66 ? 10.664 28.016 8.609 1 95 66 GLU B CA 1
ATOM 1477 C C . GLU B 1 66 ? 10.188 28.656 9.914 1 95 66 GLU B C 1
ATOM 1479 O O . GLU B 1 66 ? 10.656 28.281 10.992 1 95 66 GLU B O 1
ATOM 1484 N N . ASN B 1 67 ? 9.297 29.578 9.797 1 96.62 67 ASN B N 1
ATOM 1485 C CA . ASN B 1 67 ? 8.773 30.281 10.961 1 96.62 67 ASN B CA 1
ATOM 1486 C C . ASN B 1 67 ? 7.996 29.359 11.883 1 96.62 67 ASN B C 1
ATOM 1488 O O . ASN B 1 67 ? 8.078 29.484 13.109 1 96.62 67 ASN B O 1
ATOM 1492 N N . MET B 1 68 ? 7.281 28.438 11.312 1 97.19 68 MET B N 1
ATOM 1493 C CA . MET B 1 68 ? 6.375 27.594 12.078 1 97.19 68 MET B CA 1
ATOM 1494 C C . MET B 1 68 ? 7.145 26.516 12.844 1 97.19 68 MET B C 1
ATOM 1496 O O . MET B 1 68 ? 6.648 25.984 13.836 1 97.19 68 MET B O 1
ATOM 1500 N N . LEU B 1 69 ? 8.32 26.266 12.414 1 96.62 69 LEU B N 1
ATOM 1501 C CA . LEU B 1 69 ? 9.102 25.203 13.023 1 96.62 69 LEU B CA 1
ATOM 1502 C C . LEU B 1 69 ? 9.508 25.562 14.445 1 96.62 69 LEU B C 1
ATOM 1504 O O . LEU B 1 69 ? 9.922 24.703 15.227 1 96.62 69 LEU B O 1
ATOM 1508 N N . GLU B 1 70 ? 9.336 26.828 14.812 1 96.19 70 GLU B N 1
ATOM 1509 C CA . GLU B 1 70 ? 9.594 27.281 16.172 1 96.19 70 GLU B CA 1
ATOM 1510 C C . GLU B 1 70 ? 8.414 26.969 17.094 1 96.19 70 GLU B C 1
ATOM 1512 O O . GLU B 1 70 ? 8.539 27.047 18.312 1 96.19 70 GLU B O 1
ATOM 1517 N N . THR B 1 71 ? 7.379 26.578 16.578 1 97.44 71 THR B N 1
ATOM 1518 C CA . THR B 1 71 ? 6.156 26.297 17.312 1 97.44 71 THR B CA 1
ATOM 1519 C C . THR B 1 71 ? 6.188 24.875 17.875 1 97.44 71 THR B C 1
ATOM 1521 O O . THR B 1 71 ? 6.512 23.922 17.156 1 97.44 71 THR B O 1
ATOM 1524 N N . LYS B 1 72 ? 5.84 24.734 19.109 1 97.69 72 LYS B N 1
ATOM 1525 C CA . LYS B 1 72 ? 5.801 23.406 19.719 1 97.69 72 LYS B CA 1
ATOM 1526 C C . LYS B 1 72 ? 4.848 22.484 18.953 1 97.69 72 LYS B C 1
ATOM 1528 O O . LYS B 1 72 ? 3.717 22.875 18.641 1 97.69 72 LYS B O 1
ATOM 1533 N N . GLY B 1 73 ? 5.309 21.281 18.641 1 97.44 73 GLY B N 1
ATOM 1534 C CA . GLY B 1 73 ? 4.473 20.312 17.969 1 97.44 73 GLY B CA 1
ATOM 1535 C C . GLY B 1 73 ? 4.5 20.438 16.453 1 97.44 73 GLY B C 1
ATOM 1536 O O . GLY B 1 73 ? 3.771 19.75 15.75 1 97.44 73 GLY B O 1
ATOM 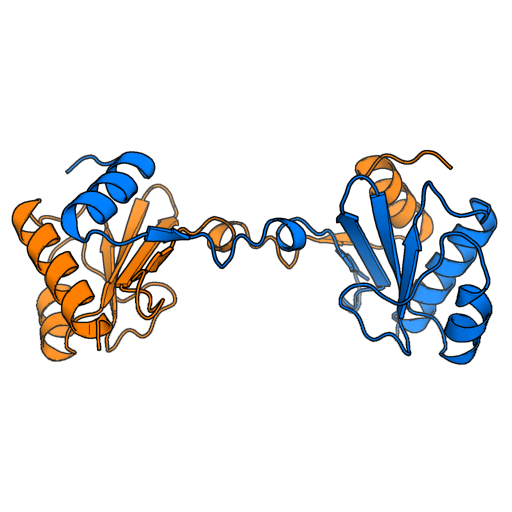1537 N N . VAL B 1 74 ? 5.227 21.359 15.969 1 98.12 74 VAL B N 1
ATOM 1538 C CA . VAL B 1 74 ? 5.473 21.5 14.539 1 98.12 74 VAL B CA 1
ATOM 1539 C C . VAL B 1 74 ? 6.906 21.078 14.227 1 98.12 74 VAL B C 1
ATOM 1541 O O . VAL B 1 74 ? 7.855 21.562 14.844 1 98.12 74 VAL B O 1
ATOM 1544 N N . ILE B 1 75 ? 7.043 20.141 13.359 1 97.38 75 ILE B N 1
ATOM 1545 C CA . ILE B 1 75 ? 8.352 19.562 13.055 1 97.38 75 ILE B CA 1
ATOM 1546 C C . ILE B 1 75 ? 8.562 19.531 11.539 1 97.38 75 ILE B C 1
ATOM 1548 O O . ILE B 1 75 ? 7.629 19.766 10.773 1 97.38 75 ILE B O 1
ATOM 1552 N N . PRO B 1 76 ? 9.805 19.266 11.086 1 96.19 76 PRO B N 1
ATOM 1553 C CA . PRO B 1 76 ? 10.016 19.094 9.648 1 96.19 76 PRO B CA 1
ATOM 1554 C C . PRO B 1 76 ? 9.148 18 9.047 1 96.19 76 PRO B C 1
ATOM 1556 O O . PRO B 1 76 ? 8.844 17.016 9.727 1 96.19 76 PRO B O 1
ATOM 1559 N N . ALA B 1 77 ? 8.852 18.141 7.816 1 94.44 77 ALA B N 1
ATOM 1560 C CA . ALA B 1 77 ? 7.867 17.281 7.156 1 94.44 77 ALA B CA 1
ATOM 1561 C C . ALA B 1 77 ? 8.281 15.82 7.238 1 94.44 77 ALA B C 1
ATOM 1563 O O . ALA B 1 77 ? 9.438 15.477 6.992 1 94.44 77 ALA B O 1
ATOM 1564 N N . TYR B 1 78 ? 7.289 15.07 7.582 1 88.19 78 TYR B N 1
ATOM 1565 C CA . TYR B 1 78 ? 7.457 13.625 7.566 1 88.19 78 TYR B CA 1
ATOM 1566 C C . TYR B 1 78 ? 7.266 13.07 6.156 1 88.19 78 TYR B C 1
ATOM 1568 O O . TYR B 1 78 ? 6.168 13.148 5.598 1 88.19 78 TYR B O 1
ATOM 1576 N N . HIS B 1 79 ? 8.266 12.5 5.438 1 81.38 79 HIS B N 1
ATOM 1577 C CA . HIS B 1 79 ? 8.234 11.812 4.152 1 81.38 79 HIS B CA 1
ATOM 1578 C C . HIS B 1 79 ? 7.805 12.75 3.035 1 81.38 79 HIS B C 1
ATOM 1580 O O . HIS B 1 79 ? 7.191 12.32 2.055 1 81.38 79 HIS B O 1
ATOM 1586 N N . MET B 1 80 ? 7.809 14.008 3.336 1 86.5 80 MET B N 1
ATOM 1587 C CA . MET B 1 80 ? 7.504 15.031 2.34 1 86.5 80 MET B CA 1
ATOM 1588 C C . MET B 1 80 ? 8.625 16.062 2.26 1 86.5 80 MET B C 1
ATOM 1590 O O . MET B 1 80 ? 9.547 16.047 3.082 1 86.5 80 MET B O 1
ATOM 1594 N N . ASN B 1 81 ? 8.516 16.844 1.184 1 85.5 81 ASN B N 1
ATOM 1595 C CA . ASN B 1 81 ? 9.516 17.891 0.984 1 85.5 81 ASN B CA 1
ATOM 1596 C C . ASN B 1 81 ? 9.523 18.891 2.139 1 85.5 81 ASN B C 1
ATOM 1598 O O . ASN B 1 81 ? 8.562 19.625 2.33 1 85.5 81 ASN B O 1
ATOM 1602 N N . LYS B 1 82 ? 10.586 19.016 2.82 1 92.56 82 LYS B N 1
ATOM 1603 C CA . LYS B 1 82 ? 10.672 19.812 4.039 1 92.56 82 LYS B CA 1
ATOM 1604 C C . LYS B 1 82 ? 10.711 21.297 3.713 1 92.56 82 LYS B C 1
ATOM 1606 O O . LYS B 1 82 ? 10.547 22.141 4.602 1 92.56 82 LYS B O 1
ATOM 1611 N N . LYS B 1 83 ? 10.883 21.609 2.512 1 90.94 83 LYS B N 1
ATOM 1612 C CA . LYS B 1 83 ? 10.891 23 2.096 1 90.94 83 LYS B CA 1
ATOM 1613 C C . LYS B 1 83 ? 9.477 23.562 2.01 1 90.94 83 LYS B C 1
ATOM 1615 O O . LYS B 1 83 ? 9.234 24.734 2.332 1 90.94 83 LYS B O 1
ATOM 1620 N N . HIS B 1 84 ? 8.539 22.766 1.567 1 96.25 84 HIS B N 1
ATOM 1621 C CA . HIS B 1 84 ? 7.191 23.25 1.271 1 96.25 84 HIS B CA 1
ATOM 1622 C C . HIS B 1 84 ? 6.164 22.609 2.199 1 96.25 84 HIS B C 1
ATOM 1624 O O . HIS B 1 84 ? 5.02 23.062 2.268 1 96.25 84 HIS B O 1
ATOM 1630 N N . TRP B 1 85 ? 6.633 21.547 2.846 1 96.44 85 TRP B N 1
ATOM 1631 C CA . TRP B 1 85 ? 5.727 20.812 3.725 1 96.44 85 TRP B CA 1
ATOM 1632 C C . TRP B 1 85 ? 6.262 20.781 5.156 1 96.44 85 TRP B C 1
ATOM 1634 O O . TRP B 1 85 ? 7.469 20.891 5.375 1 96.44 85 TRP B O 1
ATOM 1644 N N . LEU B 1 86 ? 5.363 20.719 6.098 1 98.06 86 LEU B N 1
ATOM 1645 C CA . LEU B 1 86 ? 5.699 20.5 7.496 1 98.06 86 LEU B CA 1
ATOM 1646 C C . LEU B 1 86 ? 4.73 19.5 8.133 1 98.06 86 LEU B C 1
ATOM 1648 O O . LEU B 1 86 ? 3.709 19.156 7.535 1 98.06 86 LEU B O 1
ATOM 1652 N N . THR B 1 87 ? 5.117 19.031 9.273 1 98 87 THR B N 1
ATOM 1653 C CA . THR B 1 87 ? 4.285 18.078 10.008 1 98 87 THR B CA 1
ATOM 1654 C C . THR B 1 87 ? 3.838 18.672 11.344 1 98 87 THR B C 1
ATOM 1656 O O . THR B 1 87 ? 4.656 19.219 12.094 1 98 87 THR B O 1
ATOM 1659 N N . VAL B 1 88 ? 2.576 18.641 11.641 1 98.25 88 VAL B N 1
ATOM 1660 C CA . VAL B 1 88 ? 2.01 19.062 12.922 1 98.25 88 VAL B CA 1
ATOM 1661 C C . VAL B 1 88 ? 1.649 17.828 13.742 1 98.25 88 VAL B C 1
ATOM 1663 O O . VAL B 1 88 ? 0.944 16.938 13.266 1 98.25 88 VAL B O 1
ATOM 1666 N N . LEU B 1 89 ? 2.189 17.75 14.883 1 97.62 89 LEU B N 1
ATOM 1667 C CA . LEU B 1 89 ? 1.689 16.812 15.867 1 97.62 89 LEU B CA 1
ATOM 1668 C C . LEU B 1 89 ? 0.396 17.312 16.5 1 97.62 89 LEU B C 1
ATOM 1670 O O . LEU B 1 89 ? 0.426 18.016 17.516 1 97.62 89 LEU B O 1
ATOM 1674 N N . VAL B 1 90 ? -0.69 16.922 15.969 1 97 90 VAL B N 1
ATOM 1675 C CA . VAL B 1 90 ? -1.975 17.609 16.125 1 97 90 VAL B CA 1
ATOM 1676 C C . VAL B 1 90 ? -2.381 17.609 17.594 1 97 90 VAL B C 1
ATOM 1678 O O . VAL B 1 90 ? -2.9 18.609 18.094 1 97 90 VAL B O 1
ATOM 1681 N N . ASN B 1 91 ? -2.111 16.578 18.359 1 95.88 91 ASN B N 1
ATOM 1682 C CA . ASN B 1 91 ? -2.561 16.5 19.734 1 95.88 91 ASN B CA 1
ATOM 1683 C C . ASN B 1 91 ? -1.468 16.938 20.703 1 95.88 91 ASN B C 1
ATOM 1685 O O . ASN B 1 91 ? -1.674 16.938 21.922 1 95.88 91 ASN B O 1
ATOM 1689 N N . GLU B 1 92 ? -0.352 17.375 20.188 1 96 92 GLU B N 1
ATOM 1690 C CA . GLU B 1 92 ? 0.774 17.75 21.031 1 96 92 GLU B CA 1
ATOM 1691 C C . GLU B 1 92 ? 1.18 19.203 20.797 1 96 92 GLU B C 1
ATOM 1693 O O . GLU B 1 92 ? 1.953 19.781 21.562 1 96 92 GLU B O 1
ATOM 1698 N N . THR B 1 93 ? 0.647 19.719 19.75 1 97.5 93 THR B N 1
ATOM 1699 C CA . THR B 1 93 ? 1.051 21.062 19.375 1 97.5 93 THR B CA 1
ATOM 1700 C C . THR B 1 93 ? 0.413 22.094 20.297 1 97.5 93 THR B C 1
ATOM 1702 O O . THR B 1 93 ? -0.62 21.828 20.922 1 97.5 93 THR B O 1
ATOM 1705 N N . GLU B 1 94 ? 0.991 23.266 20.375 1 97.94 94 GLU B N 1
ATOM 1706 C CA . GLU B 1 94 ? 0.437 24.391 21.125 1 97.94 94 GLU B CA 1
ATOM 1707 C C . GLU B 1 94 ? -0.542 25.203 20.281 1 97.94 94 GLU B C 1
ATOM 1709 O O . GLU B 1 94 ? -1.176 26.141 20.766 1 97.94 94 GLU B O 1
ATOM 1714 N N . LEU B 1 95 ? -0.616 24.859 18.984 1 97.31 95 LEU B N 1
ATOM 1715 C CA . LEU B 1 95 ? -1.543 25.562 18.109 1 97.31 95 LEU B CA 1
ATOM 1716 C C . LEU B 1 95 ? -2.98 25.391 18.594 1 97.31 95 LEU B C 1
ATOM 1718 O O . LEU B 1 95 ? -3.371 24.312 19.047 1 97.31 95 LEU B O 1
ATOM 1722 N N . THR B 1 96 ? -3.711 26.5 18.453 1 96.62 96 THR B N 1
ATOM 1723 C CA . THR B 1 96 ? -5.156 26.406 18.641 1 96.62 96 THR B CA 1
ATOM 1724 C C . THR B 1 96 ? -5.816 25.766 17.422 1 96.62 96 THR B C 1
ATOM 1726 O O . THR B 1 96 ? -5.207 25.688 16.344 1 96.62 96 THR B O 1
ATOM 1729 N N . GLU B 1 97 ? -7.043 25.375 17.625 1 96.06 97 GLU B N 1
ATOM 1730 C CA . GLU B 1 97 ? -7.793 24.812 16.5 1 96.06 97 GLU B CA 1
ATOM 1731 C C . GLU B 1 97 ? -7.922 25.844 15.375 1 96.06 97 GLU B C 1
ATOM 1733 O O . GLU B 1 97 ? -7.867 25.484 14.195 1 96.06 97 GLU B O 1
ATOM 1738 N N . ASN B 1 98 ? -8.078 27.078 15.758 1 97.44 98 ASN B N 1
ATOM 1739 C CA . ASN B 1 98 ? -8.203 28.141 14.766 1 97.44 98 ASN B CA 1
ATOM 1740 C C . ASN B 1 98 ? -6.902 28.328 13.992 1 97.44 98 ASN B C 1
ATOM 1742 O O . ASN B 1 98 ? -6.922 28.531 12.773 1 97.44 98 ASN B O 1
ATOM 1746 N N . GLU B 1 99 ? -5.828 28.312 14.672 1 97.38 99 GLU B N 1
ATOM 1747 C CA . GLU B 1 99 ? -4.539 28.438 14 1 97.38 99 GLU B CA 1
ATOM 1748 C C . GLU B 1 99 ? -4.305 27.266 13.047 1 97.38 99 GLU B C 1
ATOM 1750 O O . GLU B 1 99 ? -3.838 27.469 11.922 1 97.38 99 GLU B O 1
ATOM 1755 N N . LEU B 1 100 ? -4.656 26.125 13.516 1 98 100 LEU B N 1
ATOM 1756 C CA . LEU B 1 100 ? -4.523 24.953 12.672 1 98 100 LEU B CA 1
ATOM 1757 C C . LEU B 1 100 ? -5.438 25.047 11.453 1 98 100 LEU B C 1
ATOM 1759 O O . LEU B 1 100 ? -5.031 24.719 10.336 1 98 100 LEU B O 1
ATOM 1763 N N . LYS B 1 101 ? -6.586 25.547 11.68 1 98.06 101 LYS B N 1
ATOM 1764 C CA . LYS B 1 101 ? -7.531 25.734 10.586 1 98.06 101 LYS B CA 1
ATOM 1765 C C . LYS B 1 101 ? -6.969 26.688 9.531 1 98.06 101 LYS B C 1
ATOM 1767 O O . LYS B 1 101 ? -7.078 26.422 8.328 1 98.06 101 LYS B O 1
ATOM 1772 N N . ASN B 1 102 ? -6.379 27.688 9.922 1 98.06 102 ASN B N 1
ATOM 1773 C CA . ASN B 1 102 ? -5.777 28.641 9 1 98.06 102 ASN B CA 1
ATOM 1774 C C . ASN B 1 102 ? -4.66 28 8.18 1 98.06 102 ASN B C 1
ATOM 1776 O O . ASN B 1 102 ? -4.523 28.266 6.988 1 98.06 102 ASN B O 1
ATOM 1780 N N . MET B 1 103 ? -3.893 27.188 8.844 1 98 103 MET B N 1
ATOM 1781 C CA . MET B 1 103 ? -2.83 26.484 8.133 1 98 103 MET B CA 1
ATOM 1782 C C . MET B 1 103 ? -3.41 25.531 7.094 1 98 103 MET B C 1
ATOM 1784 O O . MET B 1 103 ? -2.908 25.453 5.969 1 98 103 MET B O 1
ATOM 1788 N N . VAL B 1 104 ? -4.422 24.844 7.461 1 98.38 104 VAL B N 1
ATOM 1789 C CA . VAL B 1 104 ? -5.066 23.891 6.551 1 98.38 104 VAL B CA 1
ATOM 1790 C C . VAL B 1 104 ? -5.621 24.641 5.34 1 98.38 104 VAL B C 1
ATOM 1792 O O . VAL B 1 104 ? -5.449 24.203 4.199 1 98.38 104 VAL B O 1
ATOM 1795 N N . LEU B 1 105 ? -6.25 25.75 5.559 1 97.81 105 LEU B N 1
ATOM 1796 C CA . LEU B 1 105 ? -6.828 26.531 4.469 1 97.81 105 LEU B CA 1
ATOM 1797 C C . LEU B 1 105 ? -5.734 27.094 3.566 1 97.81 105 LEU B C 1
ATOM 1799 O O . LEU B 1 105 ? -5.91 27.172 2.35 1 97.81 105 LEU B O 1
ATOM 1803 N N . GLU B 1 106 ? -4.695 27.469 4.16 1 97.56 106 GLU B N 1
ATOM 1804 C CA . GLU B 1 106 ? -3.566 27.938 3.355 1 97.56 106 GLU B CA 1
ATOM 1805 C C . GLU B 1 106 ? -3.016 26.812 2.486 1 97.56 106 GLU B C 1
ATOM 1807 O O . GLU B 1 106 ? -2.729 27.016 1.304 1 97.56 106 GLU B O 1
ATOM 1812 N N . SER B 1 107 ? -2.807 25.625 3.076 1 97.81 107 SER B N 1
ATOM 1813 C CA . SER B 1 107 ? -2.398 24.469 2.295 1 97.81 107 SER B CA 1
ATOM 1814 C C . SER B 1 107 ? -3.35 24.219 1.128 1 97.81 107 SER B C 1
ATOM 1816 O O . SER B 1 107 ? -2.91 23.969 0.006 1 97.81 107 SER B O 1
ATOM 1818 N N . SER B 1 108 ? -4.621 24.328 1.434 1 97.44 108 SER B N 1
ATOM 1819 C CA . SER B 1 108 ? -5.645 24.172 0.406 1 97.44 108 SER B CA 1
ATOM 1820 C C . SER B 1 108 ? -5.465 25.188 -0.718 1 97.44 108 SER B C 1
ATOM 1822 O O . SER B 1 108 ? -5.523 24.828 -1.896 1 97.44 108 SER B O 1
ATOM 1824 N N . GLN B 1 109 ? -5.195 26.359 -0.37 1 96.94 109 GLN B N 1
ATOM 1825 C CA . GLN B 1 109 ? -5.023 27.406 -1.358 1 96.94 109 GLN B CA 1
ATOM 1826 C C . GLN B 1 109 ? -3.785 27.172 -2.219 1 96.94 109 GLN B C 1
ATOM 1828 O O . GLN B 1 109 ? -3.824 27.344 -3.436 1 96.94 109 GLN B O 1
ATOM 1833 N N . LEU B 1 110 ? -2.752 26.734 -1.612 1 95.44 110 LEU B N 1
ATOM 1834 C CA . LEU B 1 110 ? -1.481 26.547 -2.303 1 95.44 110 LEU B CA 1
ATOM 1835 C C . LEU B 1 110 ? -1.561 25.359 -3.27 1 95.44 110 LEU B C 1
ATOM 1837 O O . LEU B 1 110 ? -0.765 25.266 -4.207 1 95.44 110 LEU B O 1
ATOM 1841 N N . THR B 1 111 ? -2.539 24.484 -3.086 1 93.81 111 THR B N 1
ATOM 1842 C CA . THR B 1 111 ? -2.604 23.266 -3.896 1 93.81 111 THR B CA 1
ATOM 1843 C C . THR B 1 111 ? -3.809 23.312 -4.832 1 93.81 111 THR B C 1
ATOM 1845 O O . THR B 1 111 ? -4.09 22.344 -5.535 1 93.81 111 THR B O 1
ATOM 1848 N N . GLN B 1 112 ? -4.641 24.344 -4.809 1 90 112 GLN B N 1
ATOM 1849 C CA . GLN B 1 112 ? -5.867 24.453 -5.594 1 90 112 GLN B CA 1
ATOM 1850 C C . GLN B 1 112 ? -5.555 24.766 -7.059 1 90 112 GLN B C 1
ATOM 1852 O O . GLN B 1 112 ? -6.363 24.469 -7.941 1 90 112 GLN B O 1
ATOM 1857 N N . GLY B 1 113 ? -4.398 25.297 -7.445 1 77.19 113 GLY B N 1
ATOM 1858 C CA . GLY B 1 113 ? -4.113 25.75 -8.797 1 77.19 113 GLY B CA 1
ATOM 1859 C C . GLY B 1 113 ? -3.572 24.641 -9.688 1 77.19 113 GLY B C 1
ATOM 1860 O O . GLY B 1 113 ? -3.201 23.562 -9.195 1 77.19 113 GLY B O 1
#

Organism: Streptococcus mutans serotype c (strain ATCC 700610 / UA159) (NCBI:txid210007)

Nearest PDB structures (foldseek):
  3h9x-assembly1_A  TM=7.016E-01  e=2.092E-08  Pseudomonas syringae pv. tomato
  2kfp-assembly1_A  TM=6.354E-01  e=4.537E-05  Pseudomonas syringae pv. tomato
  2a1v-assembly1_A  TM=6.613E-01  e=3.973E-04  Deinococcus radiodurans
  2fki-assembly1_A  TM=5.844E-01  e=8.030E-04  Escherichia coli
  8kgm-assembly1_A  TM=2.623E-01  e=6.815E-01  African swine fever virus

Solvent-accessible surface area (backbone atoms only — not comparable to full-atom values): 11946 Å² total; per-residue (Å²): 94,87,67,49,73,66,54,46,52,52,48,49,32,68,74,66,66,40,42,81,41,42,78,53,20,54,68,67,50,31,68,22,40,31,35,20,37,78,86,80,60,36,67,31,34,38,45,40,74,51,96,90,37,48,34,38,34,37,40,46,56,50,70,53,42,62,60,45,50,75,39,61,38,31,41,73,23,75,99,45,60,56,58,41,23,29,19,31,32,59,61,66,24,74,63,49,73,66,57,48,48,52,48,51,52,47,8,39,58,74,38,67,117,94,86,67,51,74,68,54,46,52,52,48,50,32,68,74,67,68,40,42,82,41,43,81,52,21,57,70,72,51,30,69,22,39,31,34,20,38,78,85,80,60,36,65,30,34,38,46,40,73,51,97,90,36,48,34,38,34,37,40,47,56,50,71,54,41,63,62,44,48,75,39,60,38,31,43,75,24,74,98,45,59,56,59,41,23,30,21,30,32,58,61,65,24,73,63,48,73,67,56,49,48,52,49,50,52,48,6,38,59,76,37,68,116

pLDDT: mean 89.44, std 13.14, range [42.56, 98.38]

Foldseek 3Di:
DDDDPVRVVVVVCVVPVDDDDPVVPPVFPVPWDFDADPPPRFTAWIWTDDPNFTKIKGFDAQVVLVVCCPWWQKHQDDVDDRRGMIIGRPVGTPDDPVRVVVRSVRSVVVGVD/DDDDPVRVVVVVCVVPVDDDDPVVPPPWPVPWDFDADPPPRFTAWIWTDDPNFTKIKGFDAQVVLVVCCPWWQKHQDDVDDSRGMIIGRPVGTPDDPVRVVVRSVRSVVVGVD

Radius of gyration: 23.19 Å; Cα contacts (8 Å, |Δi|>4): 444; chains: 2; bounding box: 36×63×45 Å

Sequence (226 aa):
MKFTKRQLLDWLLDVTGAEEVYPFTREKSKYTPVIRHRRNQKMLALVTEKDGNLLLNLKLKPEQVENMLETKGVIPAYHMNKKHWLTVLVNETELTENELKNMVLESSQLTQGMKFTKRQLLDWLLDVTGAEEVYPFTREKSKYTPVIRHRRNQKMLALVTEKDGNLLLNLKLKPEQVENMLETKGVIPAYHMNKKHWLTVLVNETELTENELKNMVLESSQLTQG

Secondary structure (DSSP, 8-state):
----HHHHHHHHHHHH--EEE-TT--HHHHT--EEE-TTT--EEEEEEEETTEEEEEEE--HHHHHHHTTSTTEEE-SSS-TTTEEEEETTT----HHHHHHHHHHHHHHH--/----HHHHHHHHHHHH--EEE-TT--HHHHT--EEE-TTT--EEEEEEEETTEEEEEEE--HHHHHHHTTSTTEEE-SSS-TTTEEEEETTT----HHHHHHHHHHHHHHH--